Protein AF-A0A529IDP5-F1 (afdb_monomer_lite)

Secondary structure (DSSP, 8-state):
-----------SSTTSSSSSGGGG---------HHHHHHHHHHHHHHHHTT--HHHHHHHTTT--S--HHHHHHHH--GGGTS-HHHHHHTTSSHHHHHHHHHHHHHTHHHHHHHHHHH---HHHHHHHHHHHHTTTTGGG-TTT---HHHHHHHHHHH-TTTHHHHHHHHHHHHHHHHHTSS-GGG-

Radius of gyration: 28.98 Å; chains: 1; bounding box: 49×60×109 Å

Foldseek 3Di:
DDDDDDDDPDDPDDPPPPPPVVPPPPPPPPPQPPQLVVLLVVLLVVLVVVPQDSVLSCVLCVPQRHADVVLVVCVVDDVCVVDDPVVVCPVQPDPVLVVLLVVVCVVCVVVLVVCCVVPVDHSSVVSSVCCRPPNVPVNLVDPVNDDQLLSSLSNCLRPPPVCVVVSSVVNSVVSVVCVVVPDHRVSD

pLDDT: mean 85.27, std 18.43, range [36.31, 98.62]

Structure (mmCIF, N/CA/C/O backbone):
data_AF-A0A529IDP5-F1
#
_entry.id   AF-A0A529IDP5-F1
#
loop_
_atom_site.group_PDB
_atom_site.id
_atom_site.type_symbol
_atom_site.label_atom_id
_atom_site.label_alt_id
_atom_site.label_comp_id
_atom_site.label_asym_id
_atom_site.label_entity_id
_atom_site.label_seq_id
_atom_site.pdbx_PDB_ins_code
_atom_site.Cartn_x
_atom_site.Cartn_y
_atom_site.Cartn_z
_atom_site.occupancy
_atom_site.B_iso_or_equiv
_atom_site.auth_seq_id
_atom_site.auth_comp_id
_atom_site.auth_asym_id
_atom_site.auth_atom_id
_atom_site.pdbx_PDB_model_num
ATOM 1 N N . MET A 1 1 ? -14.951 -46.171 -84.020 1.00 36.31 1 MET A N 1
ATOM 2 C CA . MET A 1 1 ? -13.485 -46.401 -83.991 1.00 36.31 1 MET A CA 1
ATOM 3 C C . MET A 1 1 ? -12.938 -45.622 -82.797 1.00 36.31 1 MET A C 1
ATOM 5 O O . MET A 1 1 ? -13.106 -44.416 -82.789 1.00 36.31 1 MET A O 1
ATOM 9 N N . SER A 1 2 ? -12.702 -46.263 -81.639 1.00 42.25 2 SER A N 1
ATOM 10 C CA . SER A 1 2 ? -11.376 -46.679 -81.101 1.00 42.25 2 SER A CA 1
ATOM 11 C C . SER A 1 2 ? -10.313 -45.587 -81.280 1.00 42.25 2 SER A C 1
ATOM 13 O O . SER A 1 2 ? -10.120 -45.155 -82.408 1.00 42.25 2 SER A O 1
ATOM 15 N N . VAL A 1 3 ? -9.692 -45.040 -80.227 1.00 42.94 3 VAL A N 1
ATOM 16 C CA . VAL A 1 3 ? -8.558 -45.609 -79.452 1.00 42.94 3 VAL A CA 1
ATOM 17 C C . VAL A 1 3 ? -8.523 -44.913 -78.061 1.00 42.94 3 VAL A C 1
ATOM 19 O O . VAL A 1 3 ? -8.659 -43.698 -78.008 1.00 42.94 3 VAL A O 1
ATOM 22 N N . ARG A 1 4 ? -8.630 -45.639 -76.924 1.00 41.97 4 ARG A N 1
ATOM 23 C CA . ARG A 1 4 ? -7.581 -45.927 -75.888 1.00 41.97 4 ARG A CA 1
ATOM 24 C C . ARG A 1 4 ? -6.727 -44.695 -75.488 1.00 41.97 4 ARG A C 1
ATOM 26 O O . ARG A 1 4 ? -6.292 -43.969 -76.356 1.00 41.97 4 ARG A O 1
ATOM 33 N N . SER A 1 5 ? -6.298 -44.414 -74.256 1.00 43.84 5 SER A N 1
ATOM 34 C CA . SER A 1 5 ? -6.226 -45.114 -72.968 1.00 43.84 5 SER A CA 1
ATOM 35 C C . SER A 1 5 ? -5.476 -44.179 -71.990 1.00 43.84 5 SER A C 1
ATOM 37 O O . SER A 1 5 ? -4.613 -43.417 -72.415 1.00 43.84 5 SER A O 1
ATOM 39 N N . THR A 1 6 ? -5.726 -44.331 -70.683 1.00 50.16 6 THR A N 1
ATOM 40 C CA . THR A 1 6 ? -4.788 -44.059 -69.566 1.00 50.16 6 THR A CA 1
ATOM 41 C C . THR A 1 6 ? -4.179 -42.658 -69.416 1.00 50.16 6 THR A C 1
ATOM 43 O O . THR A 1 6 ? -3.062 -42.401 -69.854 1.00 50.16 6 THR A O 1
ATOM 46 N N . ALA A 1 7 ? -4.810 -41.826 -68.585 1.00 42.19 7 ALA A N 1
ATOM 47 C CA . ALA A 1 7 ? -4.115 -40.767 -67.855 1.00 42.19 7 ALA A CA 1
ATOM 48 C C . ALA A 1 7 ? -4.497 -40.815 -66.367 1.00 42.19 7 ALA A C 1
ATOM 50 O O . ALA A 1 7 ? -5.474 -40.229 -65.921 1.00 42.19 7 ALA A O 1
ATOM 51 N N . LYS A 1 8 ? -3.697 -41.592 -65.631 1.00 39.47 8 LYS A N 1
ATOM 52 C CA . LYS A 1 8 ? -3.240 -41.325 -64.261 1.00 39.47 8 LYS A CA 1
ATOM 53 C C . LYS A 1 8 ? -4.319 -40.936 -63.236 1.00 39.47 8 LYS A C 1
ATOM 55 O O . LYS A 1 8 ? -4.581 -39.770 -62.967 1.00 39.47 8 LYS A O 1
ATOM 60 N N . ARG A 1 9 ? -4.793 -41.965 -62.525 1.00 47.59 9 ARG A N 1
ATOM 61 C CA . ARG A 1 9 ? -5.138 -41.867 -61.099 1.00 47.59 9 ARG A CA 1
ATOM 62 C C . ARG A 1 9 ? -3.935 -41.283 -60.345 1.00 47.59 9 ARG A C 1
ATOM 64 O O . ARG A 1 9 ? -2.979 -42.010 -60.117 1.00 47.59 9 ARG A O 1
ATOM 71 N N . LEU A 1 10 ? -3.951 -39.993 -60.020 1.00 47.09 10 LEU A N 1
ATOM 72 C CA . LEU A 1 10 ? -2.995 -39.338 -59.110 1.00 47.09 10 LEU A CA 1
ATOM 73 C C . LEU A 1 10 ? -3.517 -37.937 -58.759 1.00 47.09 10 LEU A C 1
ATOM 75 O O . LEU A 1 10 ? -2.900 -36.922 -59.050 1.00 47.09 10 LEU A O 1
ATOM 79 N N . ALA A 1 11 ? -4.707 -37.871 -58.169 1.00 45.00 11 ALA A N 1
ATOM 80 C CA . ALA A 1 11 ? -5.294 -36.610 -57.720 1.00 45.00 11 ALA A CA 1
ATOM 81 C C . ALA A 1 11 ? -5.989 -36.804 -56.369 1.00 45.00 11 ALA A C 1
ATOM 83 O O . ALA A 1 11 ? -7.186 -36.566 -56.242 1.00 45.00 11 ALA A O 1
ATOM 84 N N . SER A 1 12 ? -5.285 -37.354 -55.371 1.00 46.44 12 SER A N 1
ATOM 85 C CA . SER A 1 12 ? -5.897 -37.587 -54.048 1.00 46.44 12 SER A CA 1
ATOM 86 C C . SER A 1 12 ? -4.921 -37.679 -52.866 1.00 46.44 12 SER A C 1
ATOM 88 O O . SER A 1 12 ? -5.246 -38.360 -51.903 1.00 46.44 12 SER A O 1
ATOM 90 N N . VAL A 1 13 ? -3.728 -37.062 -52.898 1.00 48.47 13 VAL A N 1
ATOM 91 C CA . VAL A 1 13 ? -2.812 -37.124 -51.723 1.00 48.47 13 VAL A CA 1
ATOM 92 C C . VAL A 1 13 ? -2.145 -35.790 -51.337 1.00 48.47 13 VAL A C 1
ATOM 94 O O . VAL A 1 13 ? -1.533 -35.701 -50.281 1.00 48.47 13 VAL A O 1
ATOM 97 N N . VAL A 1 14 ? -2.290 -34.695 -52.091 1.00 49.12 14 VAL A N 1
ATOM 98 C CA . VAL A 1 14 ? -1.474 -33.485 -51.817 1.00 49.12 14 VAL A CA 1
ATOM 99 C C . VAL A 1 14 ? -2.110 -32.486 -50.826 1.00 49.12 14 VAL A C 1
ATOM 101 O O . VAL A 1 14 ? -1.432 -31.590 -50.341 1.00 49.12 14 VAL A O 1
ATOM 104 N N . THR A 1 15 ? -3.365 -32.657 -50.407 1.00 47.03 15 THR A N 1
ATOM 105 C CA . THR A 1 15 ? -4.072 -31.693 -49.530 1.00 47.03 15 THR A CA 1
ATOM 106 C C . THR A 1 15 ? -4.250 -32.144 -48.074 1.00 47.03 15 THR A C 1
ATOM 108 O 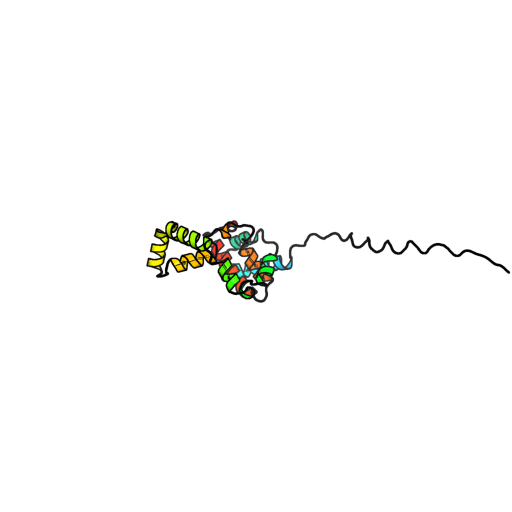O . THR A 1 15 ? -5.212 -31.752 -47.423 1.00 47.03 15 THR A O 1
ATOM 111 N N . ALA A 1 16 ? -3.327 -32.941 -47.526 1.00 45.25 16 ALA A N 1
ATOM 112 C CA . ALA A 1 16 ? -3.338 -33.300 -46.097 1.00 45.25 16 ALA A CA 1
ATOM 113 C C . ALA A 1 16 ? -1.980 -33.136 -45.385 1.00 45.25 16 ALA A C 1
ATOM 115 O O . ALA A 1 16 ? -1.845 -33.525 -44.230 1.00 45.25 16 ALA A O 1
ATOM 116 N N . ALA A 1 17 ? -0.973 -32.547 -46.043 1.00 46.69 17 ALA A N 1
ATOM 117 C CA . ALA A 1 17 ? 0.361 -32.358 -45.459 1.00 46.69 17 ALA A CA 1
ATOM 118 C C . ALA A 1 17 ? 0.641 -30.918 -44.983 1.00 46.69 17 ALA A C 1
ATOM 120 O O . ALA A 1 17 ? 1.610 -30.686 -44.265 1.00 46.69 17 ALA A O 1
ATOM 121 N N . SER A 1 18 ? -0.202 -29.946 -45.338 1.00 45.03 18 SER A N 1
ATOM 122 C CA . SER A 1 18 ? 0.044 -28.524 -45.047 1.00 45.03 18 SER A CA 1
ATOM 123 C C . SER A 1 18 ? -0.474 -28.063 -43.681 1.00 45.03 18 SER A C 1
ATOM 125 O O . SER A 1 18 ? -0.102 -26.983 -43.234 1.00 45.03 18 SER A O 1
ATOM 127 N N . LEU A 1 19 ? -1.323 -28.853 -43.011 1.00 48.47 19 LEU A N 1
ATOM 128 C CA . LEU A 1 19 ? -1.952 -28.452 -41.744 1.00 48.47 19 LEU A CA 1
ATOM 129 C C . LEU A 1 19 ? -1.213 -28.955 -40.491 1.00 48.47 19 LEU A C 1
ATOM 131 O O . LEU A 1 19 ? -1.536 -28.537 -39.385 1.00 48.47 19 LEU A O 1
ATOM 135 N N . SER A 1 20 ? -0.195 -29.805 -40.651 1.00 48.41 20 SER A N 1
ATOM 136 C CA . SER A 1 20 ? 0.501 -30.435 -39.518 1.00 48.41 20 SER A CA 1
ATOM 137 C C . SER A 1 20 ? 1.838 -29.777 -39.158 1.00 48.41 20 SER A C 1
ATOM 139 O O . SER A 1 20 ? 2.416 -30.113 -38.129 1.00 48.41 20 SER A O 1
ATOM 141 N N . LEU A 1 21 ? 2.337 -28.826 -39.959 1.00 45.72 21 LEU A N 1
ATOM 142 C CA . LEU A 1 21 ? 3.652 -28.205 -39.729 1.00 45.72 21 LEU A CA 1
ATOM 143 C C . LEU A 1 21 ? 3.600 -26.898 -38.914 1.00 45.72 21 LEU A C 1
ATOM 145 O O . LEU A 1 21 ? 4.640 -26.376 -38.529 1.00 45.72 21 LEU A O 1
ATOM 149 N N . ALA A 1 22 ? 2.409 -26.388 -38.586 1.00 50.19 22 ALA A N 1
ATOM 150 C CA . ALA A 1 22 ? 2.263 -25.215 -37.715 1.00 50.19 22 ALA A CA 1
ATOM 151 C C . ALA A 1 22 ? 2.357 -25.547 -36.208 1.00 50.19 22 ALA A C 1
ATOM 153 O O . ALA A 1 22 ? 2.436 -24.639 -35.386 1.00 50.19 22 ALA A O 1
ATOM 154 N N . LEU A 1 23 ? 2.378 -26.833 -35.835 1.00 52.16 23 LEU A N 1
ATOM 155 C CA . LEU A 1 23 ? 2.396 -27.306 -34.440 1.00 52.16 23 LEU A CA 1
ATOM 156 C C . LEU A 1 23 ? 3.803 -27.607 -33.889 1.00 52.16 23 LEU A C 1
ATOM 158 O O . LEU A 1 23 ? 3.924 -28.025 -32.743 1.00 52.16 23 LEU A O 1
ATOM 162 N N . LEU A 1 24 ? 4.863 -27.383 -34.675 1.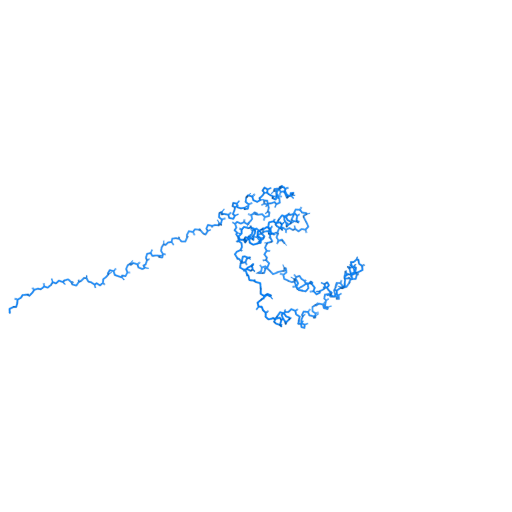00 47.69 24 LEU A N 1
ATOM 163 C CA . LEU A 1 24 ? 6.260 -27.561 -34.245 1.00 47.69 24 LEU A CA 1
ATOM 164 C C . LEU A 1 24 ? 7.011 -26.244 -34.004 1.00 47.69 24 LEU A C 1
ATOM 166 O O . LEU A 1 24 ? 8.234 -26.259 -33.882 1.00 47.69 24 LEU A O 1
ATOM 170 N N . MET A 1 25 ? 6.314 -25.108 -33.900 1.00 57.38 25 MET A N 1
ATOM 171 C CA . MET A 1 25 ? 6.942 -23.911 -33.336 1.00 57.38 25 MET A CA 1
ATOM 172 C C . MET A 1 25 ? 7.294 -24.226 -31.878 1.00 57.38 25 MET A C 1
ATOM 174 O O . MET A 1 25 ? 6.373 -24.443 -31.085 1.00 57.38 25 MET A O 1
ATOM 178 N N . PRO A 1 26 ? 8.584 -24.290 -31.494 1.00 51.72 26 PRO A N 1
ATOM 179 C CA . PRO A 1 26 ? 8.914 -24.370 -30.087 1.00 51.72 26 PRO A CA 1
ATOM 180 C C . PRO A 1 26 ? 8.310 -23.122 -29.449 1.00 51.72 26 PRO A C 1
ATOM 182 O O . PRO A 1 26 ? 8.578 -22.004 -29.893 1.00 51.72 26 PRO A O 1
ATOM 185 N N . ALA A 1 27 ? 7.463 -23.305 -28.436 1.00 55.81 27 ALA A N 1
ATOM 186 C CA . ALA A 1 27 ? 7.170 -22.223 -27.518 1.00 55.81 27 ALA A CA 1
ATOM 187 C C . ALA A 1 27 ? 8.529 -21.811 -26.946 1.00 55.81 27 ALA A C 1
ATOM 189 O O . ALA A 1 27 ? 9.109 -22.529 -26.130 1.00 55.81 27 ALA A O 1
ATOM 190 N N . GLY A 1 28 ? 9.098 -20.722 -27.473 1.00 49.94 28 GLY A N 1
ATOM 191 C CA . GLY A 1 28 ? 10.312 -20.147 -26.917 1.00 49.94 28 GLY A CA 1
ATOM 192 C C . GLY A 1 28 ? 10.091 -19.926 -25.421 1.00 49.94 28 GLY A C 1
ATOM 193 O O . GLY A 1 28 ? 8.938 -19.748 -25.007 1.00 49.94 28 GLY A O 1
ATOM 194 N N . PRO A 1 29 ? 11.150 -19.954 -24.594 1.00 51.59 29 PRO A N 1
ATOM 195 C CA . PRO A 1 29 ? 11.001 -19.589 -23.193 1.00 51.59 29 PRO A CA 1
ATOM 196 C C . PRO A 1 29 ? 10.224 -18.275 -23.150 1.00 51.59 29 PRO A C 1
ATOM 198 O O . PRO A 1 29 ? 10.538 -17.367 -23.924 1.00 51.59 29 PRO A O 1
ATOM 201 N N . ALA A 1 30 ? 9.168 -18.207 -22.335 1.00 48.75 30 ALA A N 1
ATOM 202 C CA . ALA A 1 30 ? 8.441 -16.968 -22.110 1.00 48.75 30 ALA A CA 1
ATOM 203 C C . ALA A 1 30 ? 9.483 -15.949 -21.643 1.00 48.75 30 ALA A C 1
ATOM 205 O O . ALA A 1 30 ? 9.952 -16.010 -20.507 1.00 48.75 30 ALA A O 1
ATOM 206 N N . PHE A 1 31 ? 9.967 -15.119 -22.568 1.00 51.12 31 PHE A N 1
ATOM 207 C CA . PHE A 1 31 ? 11.028 -14.181 -22.272 1.00 51.12 31 PHE A CA 1
ATOM 208 C C . PHE A 1 31 ? 10.424 -13.201 -21.293 1.00 51.12 31 PHE A C 1
ATOM 210 O O . PHE A 1 31 ? 9.576 -12.392 -21.664 1.00 51.12 31 PHE A O 1
ATOM 217 N N . ALA A 1 32 ? 10.852 -13.320 -20.041 1.00 60.91 32 ALA A N 1
ATOM 218 C CA . ALA A 1 32 ? 10.536 -12.352 -19.023 1.00 60.91 32 ALA A CA 1
ATOM 219 C C . ALA A 1 32 ? 10.816 -10.945 -19.582 1.00 60.91 32 ALA A C 1
ATOM 221 O O . ALA A 1 32 ? 11.835 -10.753 -20.265 1.00 60.91 32 ALA A O 1
ATOM 222 N N . ASP A 1 33 ? 9.884 -10.022 -19.367 1.00 81.19 33 ASP A N 1
ATOM 223 C CA . ASP A 1 33 ? 9.754 -8.756 -20.088 1.00 81.19 33 ASP A CA 1
ATOM 224 C C . ASP A 1 33 ? 11.057 -7.949 -19.975 1.00 81.19 33 ASP A C 1
ATOM 226 O O . ASP A 1 33 ? 11.391 -7.355 -18.944 1.00 81.19 33 ASP A O 1
ATOM 230 N N . ALA A 1 34 ? 11.846 -7.964 -21.054 1.00 89.25 34 ALA A N 1
ATOM 231 C CA . ALA A 1 34 ? 13.146 -7.305 -21.081 1.00 89.25 34 ALA A CA 1
ATOM 232 C C . ALA A 1 34 ? 13.016 -5.788 -20.886 1.00 89.25 34 ALA A C 1
ATOM 234 O O . ALA A 1 34 ? 13.893 -5.177 -20.270 1.00 89.25 34 ALA A O 1
ATOM 235 N N . GLY A 1 35 ? 11.907 -5.202 -21.350 1.00 94.88 35 GLY A N 1
ATOM 236 C CA . GLY A 1 35 ? 11.595 -3.794 -21.157 1.00 94.88 35 GLY A CA 1
ATOM 237 C C . GLY A 1 35 ? 11.286 -3.481 -19.698 1.00 94.88 35 GLY A C 1
ATOM 238 O O . GLY A 1 35 ? 11.806 -2.502 -19.164 1.00 94.88 35 GLY A O 1
ATOM 239 N N . PHE A 1 36 ? 10.518 -4.336 -19.022 1.00 96.69 36 PHE A N 1
ATOM 240 C CA . PHE A 1 36 ? 10.244 -4.184 -17.593 1.00 96.69 36 PHE A CA 1
ATOM 241 C C . PHE A 1 36 ? 11.522 -4.266 -16.749 1.00 96.69 36 PHE A C 1
ATOM 243 O O . PHE A 1 36 ? 11.767 -3.389 -15.919 1.00 96.69 36 PHE A O 1
ATOM 250 N N . ARG A 1 37 ? 12.399 -5.247 -17.001 1.00 95.44 37 ARG A N 1
ATOM 251 C CA . ARG A 1 37 ? 13.692 -5.338 -16.293 1.00 95.44 37 ARG A CA 1
ATOM 252 C C . ARG A 1 37 ? 14.564 -4.104 -16.512 1.00 95.44 37 ARG A C 1
ATOM 254 O O . ARG A 1 37 ? 15.162 -3.597 -15.564 1.00 95.44 37 ARG A O 1
ATOM 261 N N . GLN A 1 38 ? 14.626 -3.599 -17.744 1.00 96.50 38 GLN A N 1
ATOM 262 C CA . GLN A 1 38 ? 15.358 -2.370 -18.047 1.00 96.50 38 GLN A CA 1
ATOM 263 C C . GLN A 1 38 ? 14.747 -1.163 -17.326 1.00 96.50 38 GLN A C 1
ATOM 265 O O . GLN A 1 38 ? 15.477 -0.327 -16.790 1.00 96.50 38 GLN A O 1
ATOM 270 N N . TRP A 1 39 ? 13.416 -1.085 -17.267 1.00 97.50 39 TRP A N 1
ATOM 271 C CA . TRP A 1 39 ? 12.715 -0.046 -16.525 1.00 97.50 39 TRP A CA 1
ATOM 272 C C . TRP A 1 39 ? 13.063 -0.098 -15.034 1.00 97.50 39 TRP A C 1
ATOM 274 O O . TRP A 1 39 ? 13.472 0.927 -14.488 1.00 97.50 39 TRP A O 1
ATOM 284 N N . VAL A 1 40 ? 13.015 -1.278 -14.404 1.00 97.69 40 VAL A N 1
ATOM 285 C CA . VAL A 1 40 ? 13.420 -1.480 -13.000 1.00 97.69 40 VAL A CA 1
ATOM 286 C C . VAL A 1 40 ? 14.875 -1.056 -12.791 1.00 97.69 40 VAL A C 1
ATOM 288 O O . VAL A 1 40 ? 15.166 -0.309 -11.858 1.00 97.69 40 VAL A O 1
ATOM 291 N N . ALA A 1 41 ? 15.794 -1.454 -13.671 1.00 97.00 41 ALA A N 1
ATOM 292 C CA . ALA A 1 41 ? 17.194 -1.044 -13.569 1.00 97.00 41 ALA A CA 1
ATOM 293 C C . ALA A 1 41 ? 17.355 0.486 -13.659 1.00 97.00 41 ALA A C 1
ATOM 295 O O . ALA A 1 41 ? 18.082 1.088 -12.869 1.00 97.00 41 ALA A O 1
ATOM 296 N N . SER A 1 42 ? 16.635 1.134 -14.581 1.00 97.38 42 SER A N 1
ATOM 297 C CA . SER A 1 42 ? 16.683 2.591 -14.766 1.00 97.38 42 SER A CA 1
ATOM 298 C C . SER A 1 42 ? 16.056 3.366 -13.599 1.00 97.38 42 SER A C 1
ATOM 300 O O . SER A 1 42 ? 16.564 4.415 -13.198 1.00 97.38 42 SER A O 1
ATOM 302 N N . PHE A 1 43 ? 14.979 2.837 -13.010 1.00 98.31 43 PHE A N 1
ATOM 303 C CA . PHE A 1 43 ? 14.243 3.491 -11.932 1.00 98.31 43 PHE A CA 1
ATOM 304 C C . PHE A 1 43 ? 15.044 3.548 -10.625 1.00 98.31 43 PHE A C 1
ATOM 306 O O . PHE A 1 43 ? 14.848 4.465 -9.822 1.00 98.31 43 PHE A O 1
ATOM 313 N N . ARG A 1 44 ? 16.021 2.649 -10.451 1.00 98.38 44 ARG A N 1
ATOM 314 C CA . ARG A 1 44 ? 16.939 2.637 -9.306 1.00 98.38 44 ARG A CA 1
ATOM 315 C C . ARG A 1 44 ? 17.595 3.992 -9.063 1.00 98.38 44 ARG A C 1
ATOM 317 O O . ARG A 1 44 ? 17.646 4.445 -7.925 1.00 98.38 44 ARG A O 1
ATOM 324 N N . ALA A 1 45 ? 18.061 4.667 -10.117 1.00 98.19 45 ALA A N 1
ATOM 325 C CA . ALA A 1 45 ? 18.698 5.978 -9.987 1.00 98.19 45 ALA A CA 1
ATOM 326 C C . ALA A 1 45 ? 17.737 7.019 -9.388 1.00 98.19 45 ALA A C 1
ATOM 328 O O . ALA A 1 45 ? 18.115 7.765 -8.487 1.00 98.19 45 ALA A O 1
ATOM 329 N N . THR A 1 46 ? 16.477 7.022 -9.831 1.00 98.06 46 THR A N 1
ATOM 330 C CA . THR A 1 46 ? 15.432 7.898 -9.284 1.00 98.06 46 THR A CA 1
ATOM 331 C C . THR A 1 46 ? 15.132 7.578 -7.819 1.00 98.06 46 THR A C 1
ATOM 333 O O . THR A 1 46 ? 15.028 8.495 -7.003 1.00 98.06 46 THR A O 1
ATOM 336 N N . ALA A 1 47 ? 15.015 6.295 -7.465 1.00 98.38 47 ALA A N 1
ATOM 337 C CA . ALA A 1 47 ? 14.765 5.875 -6.087 1.00 98.38 47 ALA A CA 1
ATOM 338 C C . ALA A 1 47 ? 15.913 6.293 -5.152 1.00 98.38 47 ALA A C 1
ATOM 340 O O . ALA A 1 47 ? 15.663 6.871 -4.092 1.00 98.38 47 ALA A O 1
ATOM 341 N N . VAL A 1 48 ? 17.163 6.091 -5.584 1.00 98.38 48 VAL A N 1
ATOM 342 C CA . VAL A 1 48 ? 18.361 6.475 -4.823 1.00 98.38 48 VAL A CA 1
ATOM 343 C C . VAL A 1 48 ? 18.458 7.981 -4.628 1.00 98.38 48 VAL A C 1
ATOM 345 O O . VAL A 1 48 ? 18.635 8.441 -3.502 1.00 98.38 48 VAL A O 1
ATOM 348 N N . GLN A 1 49 ? 18.245 8.766 -5.686 1.00 98.38 49 GLN A N 1
ATOM 349 C CA . GLN A 1 49 ? 18.186 10.230 -5.582 1.00 98.38 49 GLN A CA 1
ATOM 350 C C . GLN A 1 49 ? 17.063 10.709 -4.650 1.00 98.38 49 GLN A C 1
ATOM 352 O O . GLN A 1 49 ? 17.158 11.783 -4.064 1.00 98.38 49 GLN A O 1
ATOM 357 N N . SER A 1 50 ? 16.017 9.899 -4.476 1.00 98.19 50 SER A N 1
ATOM 358 C CA . SER A 1 50 ? 14.898 10.190 -3.578 1.00 98.19 50 SER A CA 1
ATOM 359 C C . SER A 1 50 ? 15.132 9.734 -2.131 1.00 98.19 50 SER A C 1
ATOM 361 O O . SER A 1 50 ? 14.227 9.884 -1.306 1.00 98.19 50 SER A O 1
ATOM 363 N N . GLY A 1 51 ? 16.310 9.193 -1.801 1.00 97.94 51 GLY A N 1
ATOM 364 C CA . GLY A 1 51 ? 16.700 8.785 -0.446 1.00 97.94 51 GLY A CA 1
ATOM 365 C C . GLY A 1 51 ? 16.473 7.306 -0.108 1.00 97.94 51 GLY A C 1
ATOM 366 O O . GLY A 1 51 ? 16.534 6.940 1.065 1.00 97.94 51 GLY A O 1
ATOM 367 N N . VAL A 1 52 ? 16.198 6.452 -1.099 1.00 98.44 52 VAL A N 1
ATOM 368 C CA . VAL A 1 52 ? 16.187 4.988 -0.922 1.00 98.44 52 VAL A CA 1
ATOM 369 C C . VAL A 1 52 ? 17.615 4.462 -1.073 1.00 98.44 52 VAL A C 1
ATOM 371 O O . VAL A 1 52 ? 18.308 4.782 -2.031 1.00 98.44 52 VAL A O 1
ATOM 374 N N . SER A 1 53 ? 18.091 3.640 -0.151 1.00 98.25 53 SER A N 1
ATOM 375 C CA . SER A 1 53 ? 19.406 3.014 -0.260 1.00 98.25 53 SER A CA 1
ATOM 376 C C . SER A 1 53 ? 19.422 1.982 -1.387 1.00 98.25 53 SER A C 1
ATOM 378 O O . SER A 1 53 ? 18.437 1.286 -1.644 1.00 98.25 53 SER A O 1
ATOM 380 N N . GLY A 1 54 ? 20.572 1.849 -2.052 1.00 98.12 54 GLY A N 1
ATOM 381 C CA . GLY A 1 54 ? 20.744 0.846 -3.104 1.00 98.12 54 GLY A CA 1
ATOM 382 C C . GLY A 1 54 ? 20.456 -0.574 -2.610 1.00 98.12 54 GLY A C 1
ATOM 383 O O . GLY A 1 54 ? 19.781 -1.323 -3.299 1.00 98.12 54 GLY A O 1
ATOM 384 N N . ALA A 1 55 ? 20.878 -0.905 -1.385 1.00 97.38 55 ALA A N 1
ATOM 385 C CA . ALA A 1 55 ? 20.650 -2.218 -0.788 1.00 97.38 55 ALA A CA 1
ATOM 386 C C . ALA A 1 55 ? 19.157 -2.546 -0.613 1.00 97.38 55 ALA A C 1
ATOM 388 O O . ALA A 1 55 ? 18.740 -3.643 -0.975 1.00 97.38 55 ALA A O 1
ATOM 389 N N . ILE A 1 56 ? 18.348 -1.598 -0.121 1.00 97.25 56 ILE A N 1
ATOM 390 C CA . ILE A 1 56 ? 16.896 -1.798 0.013 1.00 97.25 56 ILE A CA 1
ATOM 391 C C . ILE A 1 56 ? 16.237 -1.935 -1.357 1.00 97.25 56 ILE A C 1
ATOM 393 O O . ILE A 1 56 ? 15.368 -2.784 -1.529 1.00 97.25 56 ILE A O 1
ATOM 397 N N . TYR A 1 57 ? 16.667 -1.149 -2.347 1.00 98.12 57 TYR A N 1
ATOM 398 C CA . TYR A 1 57 ? 16.161 -1.287 -3.711 1.00 98.12 57 TYR A CA 1
ATOM 399 C C . TYR A 1 57 ? 16.452 -2.680 -4.285 1.00 98.12 57 TYR A C 1
ATOM 401 O O . TYR A 1 57 ? 15.555 -3.352 -4.789 1.00 98.12 57 TYR A O 1
ATOM 409 N N . ASP A 1 58 ? 17.704 -3.122 -4.180 1.00 97.06 58 ASP A N 1
ATOM 410 C CA . ASP A 1 58 ? 18.161 -4.395 -4.736 1.00 97.06 58 ASP A CA 1
ATOM 411 C C . ASP A 1 58 ? 17.523 -5.588 -3.995 1.00 97.06 58 ASP A C 1
ATOM 413 O O . ASP A 1 58 ? 17.244 -6.620 -4.604 1.00 97.06 58 ASP A O 1
ATOM 417 N N . GLN A 1 59 ? 17.236 -5.441 -2.696 1.00 95.69 59 GLN A N 1
ATOM 418 C CA . GLN A 1 59 ? 16.427 -6.389 -1.932 1.00 95.69 59 GLN A CA 1
ATOM 419 C C . GLN A 1 59 ? 14.986 -6.434 -2.455 1.00 95.69 59 GLN A C 1
ATOM 421 O O . GLN A 1 59 ? 14.551 -7.492 -2.893 1.00 95.69 59 GLN A O 1
ATOM 426 N N . ALA A 1 60 ? 14.295 -5.290 -2.489 1.00 96.44 60 ALA A N 1
ATOM 427 C CA . ALA A 1 60 ? 12.881 -5.191 -2.856 1.00 96.44 60 ALA A CA 1
ATOM 428 C C . ALA A 1 60 ? 12.562 -5.730 -4.259 1.00 96.44 60 ALA A C 1
ATOM 430 O O . ALA A 1 60 ? 11.442 -6.159 -4.518 1.00 96.44 60 ALA A O 1
ATOM 431 N N . PHE A 1 61 ? 13.528 -5.671 -5.180 1.00 96.75 61 PHE A N 1
ATOM 432 C CA . PHE A 1 61 ? 13.365 -6.117 -6.565 1.00 96.75 61 PHE A CA 1
ATOM 433 C C . PHE A 1 61 ? 13.991 -7.483 -6.869 1.00 96.75 61 PHE A C 1
ATOM 435 O O . PHE A 1 61 ? 13.890 -7.942 -8.008 1.00 96.75 61 PHE A O 1
ATOM 442 N N . ARG A 1 62 ? 14.602 -8.168 -5.890 1.00 93.75 62 ARG A N 1
ATOM 443 C CA . ARG A 1 62 ? 15.392 -9.396 -6.118 1.00 93.75 62 ARG A CA 1
ATOM 444 C C . ARG A 1 62 ? 14.629 -10.483 -6.877 1.00 93.75 62 ARG A C 1
ATOM 446 O O . ARG A 1 62 ? 15.214 -11.165 -7.713 1.00 93.75 62 ARG A O 1
ATOM 453 N N . ASN A 1 63 ? 13.335 -10.620 -6.597 1.00 91.69 63 ASN A N 1
ATOM 454 C CA . ASN A 1 63 ? 12.469 -11.651 -7.175 1.00 91.69 63 ASN A CA 1
ATOM 455 C C . ASN A 1 63 ? 11.396 -11.077 -8.121 1.00 91.69 63 ASN A C 1
ATOM 457 O O . ASN A 1 63 ? 10.428 -11.759 -8.452 1.00 91.69 63 ASN A O 1
ATOM 461 N N . ILE A 1 64 ? 11.547 -9.820 -8.555 1.00 94.56 64 ILE A N 1
ATOM 462 C CA . ILE A 1 64 ? 10.589 -9.125 -9.423 1.00 94.56 64 ILE A CA 1
ATOM 463 C C . ILE A 1 64 ? 11.200 -8.986 -10.820 1.00 94.56 64 ILE A C 1
ATOM 465 O O . ILE A 1 64 ? 11.850 -7.994 -11.147 1.00 94.56 64 ILE A O 1
ATOM 469 N N . THR A 1 65 ? 10.991 -10.002 -11.657 1.00 92.94 65 THR A N 1
ATOM 470 C CA . THR A 1 65 ? 11.504 -10.033 -13.039 1.00 92.94 65 THR A CA 1
ATOM 471 C C . THR A 1 65 ? 10.487 -9.593 -14.079 1.00 92.94 65 THR A C 1
ATOM 473 O O . THR A 1 65 ? 10.885 -9.267 -15.195 1.00 92.94 65 THR A O 1
ATOM 476 N N . ASP A 1 66 ? 9.203 -9.575 -13.713 1.00 95.38 66 ASP A N 1
ATOM 477 C CA . ASP A 1 66 ? 8.080 -9.416 -14.632 1.00 95.38 66 ASP A CA 1
ATOM 478 C C . ASP A 1 66 ? 6.931 -8.619 -14.020 1.00 95.38 66 ASP A C 1
ATOM 480 O O . ASP A 1 66 ? 6.683 -8.644 -12.805 1.00 95.38 66 ASP A O 1
ATOM 484 N N . VAL A 1 67 ? 6.170 -7.975 -14.904 1.00 96.00 67 VAL A N 1
ATOM 485 C CA . VAL A 1 67 ? 4.903 -7.331 -14.558 1.00 96.00 67 VAL A CA 1
ATOM 486 C C . VAL A 1 67 ? 3.919 -8.329 -13.953 1.00 96.00 67 VAL A C 1
ATOM 488 O O . VAL A 1 67 ? 3.992 -9.539 -14.174 1.00 96.00 67 VAL A O 1
ATOM 491 N N . ASP A 1 68 ? 2.970 -7.818 -13.183 1.00 95.12 68 ASP A N 1
ATOM 492 C CA . ASP A 1 68 ? 1.827 -8.583 -12.709 1.00 95.12 68 ASP A CA 1
ATOM 493 C C . ASP A 1 68 ? 0.599 -8.323 -13.608 1.00 95.12 68 ASP A C 1
ATOM 495 O O . ASP A 1 68 ? -0.035 -7.267 -13.502 1.00 95.12 68 ASP A O 1
ATOM 499 N N . PRO A 1 69 ? 0.229 -9.252 -14.509 1.00 93.62 69 PRO A N 1
ATOM 500 C CA . PRO A 1 69 ? -0.839 -9.012 -15.480 1.00 93.62 69 PRO A CA 1
ATOM 501 C C . PRO A 1 69 ? -2.197 -8.750 -14.819 1.00 93.62 69 PRO A C 1
ATOM 503 O O . PRO A 1 69 ? -2.990 -7.963 -15.336 1.00 93.62 69 PRO A O 1
ATOM 506 N N . VAL A 1 70 ? -2.454 -9.336 -13.649 1.00 93.38 70 VAL A N 1
ATOM 507 C CA . VAL A 1 70 ? -3.742 -9.164 -12.968 1.00 93.38 70 VAL A CA 1
ATOM 508 C C . VAL A 1 70 ? -3.840 -7.785 -12.304 1.00 93.38 70 VAL A C 1
ATOM 510 O O . VAL A 1 70 ? -4.936 -7.243 -12.173 1.00 93.38 70 VAL A O 1
ATOM 513 N N . VAL A 1 71 ? -2.714 -7.159 -11.937 1.00 94.50 71 VAL A N 1
ATOM 514 C CA . VAL A 1 71 ? -2.711 -5.749 -11.499 1.00 94.50 71 VAL A CA 1
ATOM 515 C C . VAL A 1 71 ? -3.194 -4.845 -12.631 1.00 94.50 71 VAL A C 1
ATOM 517 O O . VAL A 1 71 ? -4.025 -3.969 -12.401 1.00 94.50 71 VAL A O 1
ATOM 520 N N . LEU A 1 72 ? -2.731 -5.080 -13.862 1.00 93.44 72 LEU A N 1
ATOM 521 C CA . LEU A 1 72 ? -3.166 -4.312 -15.033 1.00 93.44 72 LEU A CA 1
ATOM 522 C C . LEU A 1 72 ? -4.636 -4.567 -15.376 1.00 93.44 72 LEU A C 1
ATOM 524 O O . LEU A 1 72 ? -5.354 -3.630 -15.721 1.00 93.44 72 LEU A O 1
ATOM 528 N N . GLU A 1 73 ? -5.093 -5.812 -15.264 1.00 91.88 73 GLU A N 1
ATOM 529 C CA . GLU A 1 73 ? -6.498 -6.178 -15.450 1.00 91.88 73 GLU A CA 1
ATOM 530 C C . GLU A 1 73 ? -7.406 -5.452 -14.445 1.00 91.88 73 GLU A C 1
ATOM 532 O O . GLU A 1 73 ? -8.338 -4.746 -14.838 1.00 91.88 73 GLU A O 1
ATOM 537 N N . LYS A 1 74 ? -7.086 -5.539 -13.148 1.00 89.19 74 LYS A N 1
ATOM 538 C CA . LYS A 1 74 ? -7.837 -4.869 -12.074 1.00 89.19 74 LYS A CA 1
ATOM 539 C C . LYS A 1 74 ? -7.755 -3.345 -12.160 1.00 89.19 74 LYS A C 1
ATOM 541 O O . LYS A 1 74 ? -8.700 -2.659 -11.797 1.00 89.19 74 LYS A O 1
ATOM 546 N N . ALA A 1 75 ? -6.668 -2.783 -12.683 1.00 87.81 75 ALA A N 1
ATOM 547 C CA . ALA A 1 75 ? -6.563 -1.339 -12.891 1.00 87.81 75 ALA A CA 1
ATOM 548 C C . ALA A 1 75 ? -7.487 -0.816 -14.009 1.00 87.81 75 ALA A C 1
ATOM 550 O O . ALA A 1 75 ? -7.827 0.375 -14.025 1.00 87.81 75 ALA A O 1
ATOM 551 N N . ARG A 1 76 ? -7.886 -1.676 -14.955 1.00 84.94 76 ARG A N 1
ATOM 552 C CA . ARG A 1 76 ? -8.810 -1.329 -16.050 1.00 84.94 76 ARG A CA 1
ATOM 553 C C . ARG A 1 76 ? -10.276 -1.405 -15.632 1.00 84.94 76 ARG A C 1
ATOM 555 O O . ARG A 1 76 ? -11.083 -0.681 -16.206 1.00 84.94 76 ARG A O 1
ATOM 562 N N . THR A 1 77 ? -10.593 -2.223 -14.633 1.00 75.19 77 THR A N 1
ATOM 563 C CA . THR A 1 77 ? -11.971 -2.537 -14.243 1.00 75.19 77 THR A CA 1
ATOM 564 C C . THR A 1 77 ? -12.175 -2.222 -12.767 1.00 75.19 77 THR A C 1
ATOM 566 O O . THR A 1 77 ? -11.617 -2.903 -11.914 1.00 75.19 77 THR A O 1
ATOM 569 N N . GLN A 1 78 ? -12.975 -1.200 -12.463 1.00 68.69 78 GLN A N 1
ATOM 570 C CA . GLN A 1 78 ? -13.363 -0.842 -11.094 1.00 68.69 78 GLN A CA 1
ATOM 571 C C . GLN A 1 78 ? -14.845 -1.197 -10.899 1.00 68.69 78 GLN A C 1
ATOM 573 O O . GLN A 1 78 ? -15.704 -0.458 -11.392 1.00 68.69 78 GLN A O 1
ATOM 578 N N . PRO A 1 79 ? -15.154 -2.346 -10.262 1.00 63.66 79 PRO A N 1
ATOM 579 C CA . PRO A 1 79 ? -16.516 -2.859 -10.136 1.00 63.66 79 PRO A CA 1
ATOM 580 C C . PRO A 1 79 ? -17.485 -1.871 -9.481 1.00 63.66 79 PRO A C 1
ATOM 582 O O . PRO A 1 79 ? -18.665 -1.855 -9.825 1.00 63.66 79 PRO A O 1
ATOM 585 N N . GLU A 1 80 ? -16.979 -1.013 -8.594 1.00 63.19 80 GLU A N 1
ATOM 586 C CA . GLU A 1 80 ? -17.735 -0.011 -7.840 1.00 63.19 80 GLU A CA 1
ATOM 587 C C . GLU A 1 80 ? -18.438 1.017 -8.739 1.00 63.19 80 GLU A C 1
ATOM 589 O O . GLU A 1 80 ? -19.432 1.606 -8.328 1.00 63.19 80 GLU A O 1
ATOM 594 N N . PHE A 1 81 ? -17.966 1.212 -9.975 1.00 67.75 81 PHE A N 1
ATOM 595 C CA . PHE A 1 81 ? -18.603 2.097 -10.961 1.00 67.75 81 PHE A CA 1
ATOM 596 C C . PHE A 1 81 ? -19.510 1.357 -11.950 1.00 67.75 81 PHE A C 1
ATOM 598 O O . PHE A 1 81 ? -20.121 1.983 -12.814 1.00 67.75 81 PHE A O 1
ATOM 605 N N . THR A 1 82 ? -19.576 0.029 -11.855 1.00 69.50 82 THR A N 1
ATOM 606 C CA . THR A 1 82 ? -20.328 -0.829 -12.784 1.00 69.50 82 THR A CA 1
ATOM 607 C C . THR A 1 82 ? -21.461 -1.599 -12.112 1.00 69.50 82 THR A C 1
ATOM 609 O O . THR A 1 82 ? -22.401 -1.999 -12.795 1.00 69.50 82 THR A O 1
ATOM 612 N N . ALA A 1 83 ? -21.392 -1.797 -10.793 1.00 70.44 83 ALA A N 1
ATOM 613 C CA . ALA A 1 83 ? -22.434 -2.451 -10.016 1.00 70.44 83 ALA A CA 1
ATOM 614 C C . ALA A 1 83 ? -23.536 -1.451 -9.614 1.00 70.44 83 ALA A C 1
ATOM 616 O O . ALA A 1 83 ? -23.230 -0.305 -9.269 1.00 70.44 83 ALA A O 1
ATOM 617 N N . PRO A 1 84 ? -24.814 -1.862 -9.614 1.00 82.56 84 PRO A N 1
ATOM 618 C CA . PRO A 1 84 ? -25.874 -1.095 -8.979 1.00 82.56 84 PRO A CA 1
ATOM 619 C C . PRO A 1 84 ? -25.572 -0.820 -7.500 1.00 82.56 84 PRO A C 1
ATOM 621 O O . PRO A 1 84 ? -24.996 -1.653 -6.802 1.00 82.56 84 PRO A O 1
ATOM 624 N N . ALA A 1 85 ? -25.992 0.344 -6.998 1.00 80.81 85 ALA A N 1
ATOM 625 C CA . ALA A 1 85 ? -25.666 0.766 -5.634 1.00 80.81 85 ALA A CA 1
ATOM 626 C C . ALA A 1 85 ? -26.159 -0.224 -4.559 1.00 80.81 85 ALA A C 1
ATOM 628 O O . ALA A 1 85 ? -25.472 -0.439 -3.565 1.00 80.81 85 ALA A O 1
ATOM 629 N N . TRP A 1 86 ? -27.320 -0.852 -4.763 1.00 80.81 86 TRP A N 1
ATOM 630 C CA . TRP A 1 86 ? -27.871 -1.866 -3.854 1.00 80.81 86 TRP A CA 1
ATOM 631 C C . TRP A 1 86 ? -26.992 -3.118 -3.770 1.00 80.81 86 TRP A C 1
ATOM 633 O O . TRP A 1 86 ? -26.689 -3.553 -2.664 1.00 80.81 86 TRP A O 1
ATOM 643 N N . ASP A 1 87 ? -26.463 -3.606 -4.895 1.00 80.56 87 ASP A N 1
ATOM 644 C CA . ASP A 1 87 ? -25.529 -4.741 -4.894 1.00 80.56 87 ASP A CA 1
ATOM 645 C C . ASP A 1 87 ? -24.241 -4.405 -4.123 1.00 80.56 87 ASP A C 1
ATOM 647 O O . ASP A 1 87 ? -23.636 -5.269 -3.486 1.00 80.56 87 ASP A O 1
ATOM 651 N N . TYR A 1 88 ? -23.804 -3.142 -4.148 1.00 78.31 88 TYR A N 1
ATOM 652 C CA . TYR A 1 88 ? -22.662 -2.699 -3.349 1.00 78.31 88 TYR A CA 1
ATOM 653 C C . TYR A 1 88 ? -22.971 -2.717 -1.845 1.00 78.31 88 TYR A C 1
ATOM 655 O O . TYR A 1 88 ? -22.137 -3.174 -1.061 1.00 78.31 88 TYR A O 1
ATOM 663 N N . PHE A 1 89 ? -24.155 -2.250 -1.434 1.00 80.88 89 PHE A N 1
ATOM 664 C CA . PHE A 1 89 ? -24.554 -2.250 -0.026 1.00 80.88 89 PHE A CA 1
ATOM 665 C C . PHE A 1 89 ? -24.739 -3.664 0.520 1.00 80.88 89 PHE A C 1
ATOM 667 O O . PHE A 1 89 ? -24.144 -3.970 1.551 1.00 80.88 89 PHE A O 1
ATOM 674 N N . ASP A 1 90 ? -25.458 -4.537 -0.184 1.00 83.25 90 ASP A N 1
ATOM 675 C CA . ASP A 1 90 ? -25.752 -5.896 0.289 1.00 83.25 90 ASP A CA 1
ATOM 676 C C . ASP A 1 90 ? -24.475 -6.730 0.487 1.00 83.25 90 ASP A C 1
ATOM 678 O O . ASP A 1 90 ? -24.365 -7.520 1.426 1.00 83.25 90 ASP A O 1
ATOM 682 N N . ASN A 1 91 ? -23.452 -6.501 -0.342 1.00 80.19 91 ASN A N 1
ATOM 683 C CA . ASN A 1 91 ? -22.161 -7.184 -0.229 1.00 80.19 91 ASN A CA 1
ATOM 684 C C . ASN A 1 91 ? -21.263 -6.657 0.904 1.00 80.19 91 ASN A C 1
ATOM 686 O O . ASN A 1 91 ? -20.253 -7.284 1.226 1.00 80.19 91 ASN A O 1
ATOM 690 N N . ARG A 1 92 ? -21.560 -5.485 1.476 1.00 83.00 92 ARG A N 1
ATOM 691 C CA . ARG A 1 92 ? -20.669 -4.791 2.426 1.00 83.00 92 ARG A CA 1
ATOM 692 C C . ARG A 1 92 ? -21.305 -4.589 3.799 1.00 83.00 92 ARG A C 1
ATOM 694 O O . ARG A 1 92 ? -20.631 -4.694 4.826 1.00 83.00 92 ARG A O 1
ATOM 701 N N . VAL A 1 93 ? -22.606 -4.337 3.827 1.00 85.69 93 VAL A N 1
ATOM 702 C CA . VAL A 1 93 ? -23.399 -4.073 5.025 1.00 85.69 93 VAL A CA 1
ATOM 703 C C . VAL A 1 93 ? -24.455 -5.164 5.137 1.00 85.69 93 VAL A C 1
ATOM 705 O O . VAL A 1 93 ? -25.537 -5.068 4.572 1.00 85.69 93 VAL A O 1
ATOM 708 N N . HIS A 1 94 ? -24.119 -6.215 5.876 1.00 88.81 94 HIS A N 1
ATOM 709 C CA . HIS A 1 94 ? -24.986 -7.366 6.103 1.00 88.81 94 HIS A CA 1
ATOM 710 C C . HIS A 1 94 ? -24.839 -7.843 7.553 1.00 88.81 94 HIS A C 1
ATOM 712 O O . HIS A 1 94 ? -23.880 -7.487 8.243 1.00 88.81 94 HIS A O 1
ATOM 718 N N . ASP A 1 95 ? -25.767 -8.671 8.033 1.00 92.44 95 ASP A N 1
ATOM 719 C CA . ASP A 1 95 ? -25.843 -9.057 9.453 1.00 92.44 95 ASP A CA 1
ATOM 720 C C . ASP A 1 95 ? -24.527 -9.619 10.005 1.00 92.44 95 ASP A C 1
ATOM 722 O O . ASP A 1 95 ? -24.121 -9.310 11.127 1.00 92.44 95 ASP A O 1
ATOM 726 N N . GLN A 1 96 ? -23.811 -10.402 9.195 1.00 92.06 96 GLN A N 1
ATOM 727 C CA . GLN A 1 96 ? -22.503 -10.924 9.580 1.00 92.06 96 GLN A CA 1
ATOM 728 C C . GLN A 1 96 ? -21.447 -9.814 9.717 1.00 92.06 96 GLN A C 1
ATOM 730 O O . GLN A 1 96 ? -20.697 -9.845 10.694 1.00 92.06 96 GLN A O 1
ATOM 735 N N . SER A 1 97 ? -21.372 -8.827 8.812 1.00 91.50 97 SER A N 1
ATOM 736 C CA . SER A 1 97 ? -20.390 -7.738 8.943 1.00 91.50 97 SER A CA 1
ATOM 737 C C . SER A 1 97 ? -20.686 -6.863 10.166 1.00 91.50 97 SER A C 1
ATOM 739 O O . SER A 1 97 ? -19.764 -6.495 10.900 1.00 91.50 97 SER A O 1
ATOM 741 N N . VAL A 1 98 ? -21.968 -6.644 10.481 1.00 94.06 98 VAL A N 1
ATOM 742 C CA . VAL A 1 98 ? -22.406 -5.963 11.711 1.00 94.06 98 VAL A CA 1
ATOM 743 C C . VAL A 1 98 ? -22.013 -6.756 12.961 1.00 94.06 98 VAL A C 1
ATOM 745 O O . VAL A 1 98 ? -21.433 -6.194 13.895 1.00 94.06 98 VAL A O 1
ATOM 748 N N . ALA A 1 99 ? -22.277 -8.064 12.990 1.00 96.12 99 ALA A N 1
ATOM 749 C CA . ALA A 1 99 ? -21.947 -8.918 14.129 1.00 96.12 99 ALA A CA 1
ATOM 750 C C . ALA A 1 99 ? -20.434 -8.954 14.409 1.00 96.12 99 ALA A C 1
ATOM 752 O O . ALA A 1 99 ? -20.010 -8.832 15.566 1.00 96.12 99 ALA A O 1
ATOM 753 N N . VAL A 1 100 ? -19.611 -9.061 13.358 1.00 96.44 100 VAL A N 1
ATOM 754 C CA . VAL A 1 100 ? -18.145 -8.999 13.477 1.00 96.44 100 VAL A CA 1
ATOM 755 C C . VAL A 1 100 ? -17.705 -7.618 13.967 1.00 96.44 100 VAL A C 1
ATOM 757 O O . VAL A 1 100 ? -16.892 -7.534 14.888 1.00 96.44 100 VAL A O 1
ATOM 760 N N . GLY A 1 101 ? -18.284 -6.532 13.449 1.00 97.19 101 GLY A N 1
ATOM 761 C CA . GLY A 1 101 ? -17.971 -5.179 13.912 1.00 97.19 101 GLY A CA 1
ATOM 762 C C . GLY A 1 101 ? -18.248 -4.971 15.400 1.00 97.19 101 GLY A C 1
ATOM 763 O O . GLY A 1 101 ? -17.398 -4.450 16.124 1.00 97.19 101 GLY A O 1
ATOM 764 N N . GLN A 1 102 ? -19.377 -5.473 15.905 1.00 97.69 102 GLN A N 1
ATOM 765 C CA . GLN A 1 102 ? -19.685 -5.445 17.338 1.00 97.69 102 GLN A CA 1
ATOM 766 C C . GLN A 1 102 ? -18.703 -6.287 18.168 1.00 97.69 102 GLN A C 1
ATOM 768 O O . GLN A 1 102 ? -18.338 -5.906 19.285 1.00 97.69 102 GLN A O 1
ATOM 773 N N . GLN A 1 103 ? -18.255 -7.432 17.645 1.00 98.12 103 GLN A N 1
ATOM 774 C CA . GLN A 1 103 ? -17.220 -8.237 18.292 1.00 98.12 103 GLN A CA 1
ATOM 775 C C . GLN A 1 103 ? -15.894 -7.470 18.372 1.00 98.12 103 GLN A C 1
ATOM 777 O O . GLN A 1 103 ? -15.275 -7.440 19.439 1.00 98.12 103 GLN A O 1
ATOM 782 N N . MET 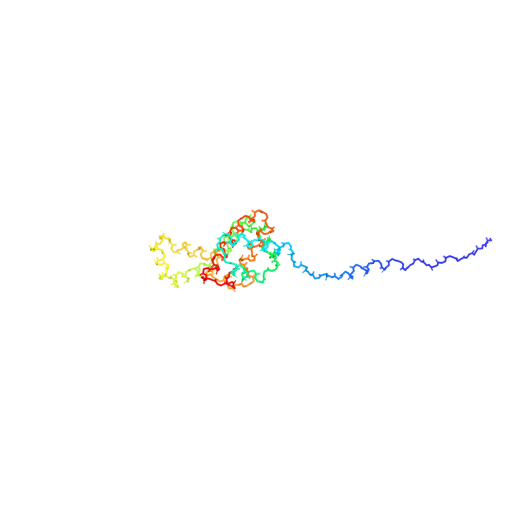A 1 104 ? -15.479 -6.815 17.285 1.00 98.25 104 MET A N 1
ATOM 783 C CA . MET A 1 104 ? -14.248 -6.022 17.244 1.00 98.25 104 MET A CA 1
ATOM 784 C C . MET A 1 104 ? -14.324 -4.797 18.154 1.00 98.25 104 MET A C 1
ATOM 786 O O . MET A 1 104 ? -13.349 -4.508 18.847 1.00 98.25 104 MET A O 1
ATOM 790 N N . ALA A 1 105 ? -15.489 -4.151 18.253 1.00 98.12 105 ALA A N 1
ATOM 791 C CA . ALA A 1 105 ? -15.733 -3.067 19.202 1.00 98.12 105 ALA A CA 1
ATOM 792 C C . ALA A 1 105 ? -15.491 -3.505 20.653 1.00 98.12 105 ALA A C 1
ATOM 794 O O . ALA A 1 105 ? -14.831 -2.799 21.415 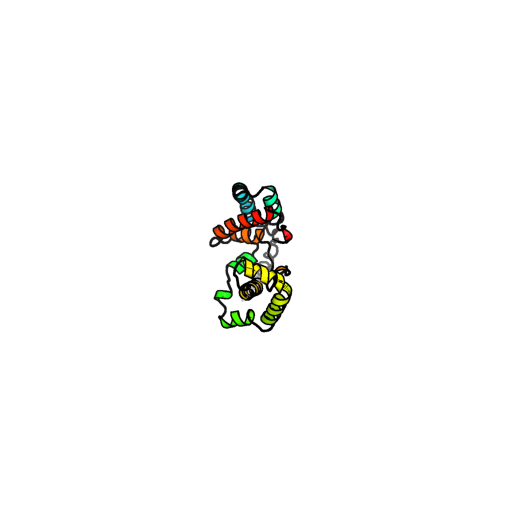1.00 98.12 105 ALA A O 1
ATOM 795 N N . ARG A 1 106 ? -15.983 -4.695 21.033 1.00 98.38 106 ARG A N 1
ATOM 796 C CA . ARG A 1 106 ? -15.749 -5.266 22.369 1.00 98.38 106 ARG A CA 1
ATOM 797 C C . ARG A 1 106 ? -14.283 -5.640 22.572 1.00 98.38 106 ARG A C 1
ATOM 799 O O . ARG A 1 106 ? -13.699 -5.270 23.587 1.00 98.38 106 ARG A O 1
ATOM 806 N N . LYS A 1 107 ? -13.683 -6.338 21.603 1.00 98.25 107 LYS A N 1
ATOM 807 C CA . LYS A 1 107 ? -12.295 -6.823 21.667 1.00 98.25 107 LYS A CA 1
ATOM 808 C C . LYS A 1 107 ? -11.286 -5.683 21.812 1.00 98.25 107 LYS A C 1
ATOM 810 O O . LYS A 1 107 ? -10.365 -5.779 22.616 1.00 98.25 107 LYS A O 1
ATOM 815 N N . TRP A 1 108 ? -11.463 -4.609 21.047 1.00 98.31 108 TRP A N 1
ATOM 816 C CA . TRP A 1 108 ? -10.503 -3.508 20.956 1.00 98.31 108 TRP A CA 1
ATOM 817 C C . TRP A 1 108 ? -10.908 -2.265 21.747 1.00 98.31 108 TRP A C 1
ATOM 819 O O . TRP A 1 108 ? -10.247 -1.234 21.626 1.00 98.31 108 TRP A O 1
ATOM 829 N N . LYS A 1 109 ? -11.941 -2.354 22.601 1.00 98.38 109 LYS A N 1
ATOM 830 C CA . LYS A 1 109 ? -12.476 -1.219 23.369 1.00 98.38 109 LYS A CA 1
ATOM 831 C C . LYS A 1 109 ? -11.393 -0.338 24.017 1.00 98.38 109 LYS A C 1
ATOM 833 O O . LYS A 1 109 ? -11.453 0.868 23.798 1.00 98.38 109 LYS A O 1
ATOM 838 N N . PRO A 1 110 ? -10.379 -0.871 24.736 1.00 98.38 110 PRO A N 1
ATOM 839 C CA . PRO A 1 110 ? -9.380 -0.018 25.384 1.00 98.38 110 PRO A CA 1
ATOM 840 C C . PRO A 1 110 ? -8.563 0.829 24.401 1.00 98.38 110 PRO A C 1
ATOM 842 O O . PRO A 1 110 ? -8.155 1.940 24.728 1.00 98.38 110 PRO A O 1
ATOM 845 N N . TRP A 1 111 ? -8.312 0.314 23.196 1.00 98.25 111 TRP A N 1
ATOM 846 C CA . TRP A 1 111 ? -7.604 1.047 22.149 1.00 98.25 111 TRP A CA 1
ATOM 847 C C . TRP A 1 111 ? -8.514 2.041 21.445 1.00 98.25 111 TRP A C 1
ATOM 849 O O . TRP A 1 111 ? -8.104 3.179 21.245 1.00 98.25 111 TRP A O 1
ATOM 859 N N . LEU A 1 112 ? -9.750 1.644 21.140 1.00 98.44 112 LEU A N 1
ATOM 860 C CA . LEU A 1 112 ? -10.746 2.539 20.554 1.00 98.44 112 LEU A CA 1
ATOM 861 C C . LEU A 1 112 ? -10.994 3.754 21.455 1.00 98.44 112 LEU A C 1
ATOM 863 O O . LEU A 1 112 ? -10.943 4.872 20.963 1.00 98.44 112 LEU A O 1
ATOM 867 N N . ASP A 1 113 ? -11.138 3.551 22.770 1.00 98.38 113 ASP A N 1
ATOM 868 C CA . ASP A 1 113 ? -11.291 4.639 23.747 1.00 98.38 113 ASP A CA 1
ATOM 869 C C . ASP A 1 113 ? -10.101 5.622 23.695 1.00 98.38 113 ASP A C 1
ATOM 871 O O . ASP A 1 113 ? -10.287 6.836 23.716 1.00 98.38 113 ASP A O 1
ATOM 875 N N . ARG A 1 114 ? -8.864 5.110 23.597 1.00 98.38 114 ARG A N 1
ATOM 876 C CA . ARG A 1 114 ? -7.646 5.940 23.515 1.00 98.38 114 ARG A CA 1
ATOM 877 C C . ARG A 1 114 ? -7.536 6.693 22.193 1.00 98.38 114 ARG A C 1
ATOM 879 O O . ARG A 1 114 ? -7.110 7.844 22.190 1.00 98.38 114 ARG A O 1
ATOM 886 N N . ILE A 1 115 ? -7.860 6.038 21.080 1.00 98.12 115 ILE A N 1
ATOM 887 C CA . ILE A 1 115 ? -7.804 6.634 19.740 1.00 98.12 115 ILE A CA 1
ATOM 888 C C . ILE A 1 115 ? -8.855 7.737 19.633 1.00 98.12 115 ILE A C 1
ATOM 890 O O . ILE A 1 115 ? -8.527 8.850 19.234 1.00 98.12 115 ILE A O 1
ATOM 894 N N . GLU A 1 116 ? -10.081 7.459 20.067 1.00 98.06 116 GLU A N 1
ATOM 895 C CA . GLU A 1 116 ? -11.177 8.424 20.087 1.00 98.06 116 GLU A CA 1
ATOM 896 C C . GLU A 1 116 ? -10.835 9.632 20.968 1.00 98.06 116 GLU A C 1
ATOM 898 O O . GLU A 1 116 ? -10.925 10.766 20.507 1.00 98.06 116 GLU A O 1
ATOM 903 N N . ALA A 1 117 ? -10.317 9.416 22.183 1.00 98.31 117 ALA A N 1
ATOM 904 C CA . ALA A 1 117 ? -9.902 10.509 23.064 1.00 98.31 117 ALA A CA 1
ATOM 905 C C . ALA A 1 117 ? -8.745 11.351 22.496 1.00 98.31 117 ALA A C 1
ATOM 907 O O . ALA A 1 117 ? -8.689 12.558 22.718 1.00 98.31 117 ALA A O 1
ATOM 908 N N . ARG A 1 118 ? -7.802 10.726 21.779 1.00 98.44 118 ARG A N 1
ATOM 909 C CA . ARG A 1 118 ? -6.621 11.413 21.237 1.00 98.44 118 ARG A CA 1
ATOM 910 C C . ARG A 1 118 ? -6.906 12.161 19.937 1.00 98.44 118 ARG A C 1
ATOM 912 O O . ARG A 1 118 ? -6.343 13.231 19.730 1.00 98.44 118 ARG A O 1
ATOM 919 N N . PHE A 1 119 ? -7.700 11.571 19.049 1.00 98.06 119 PHE A N 1
ATOM 920 C CA . PHE A 1 119 ? -7.890 12.057 17.680 1.00 98.06 119 PHE A CA 1
ATOM 921 C C . PHE A 1 119 ? -9.293 12.621 17.421 1.00 98.06 119 PHE A C 1
ATOM 923 O O . PHE A 1 119 ? -9.503 13.227 16.375 1.00 98.06 119 PHE A O 1
ATOM 930 N N . GLY A 1 120 ? -10.250 12.439 18.338 1.00 97.56 120 GLY A N 1
ATOM 931 C CA . GLY A 1 120 ? -11.626 12.930 18.197 1.00 97.56 120 GLY A CA 1
ATOM 932 C C . GLY A 1 120 ? -12.456 12.193 17.141 1.00 97.56 120 GLY A C 1
ATOM 933 O O . GLY A 1 120 ? -13.486 12.704 16.710 1.00 97.56 120 GLY A O 1
ATOM 934 N N . VAL A 1 121 ? -12.006 11.017 16.691 1.00 97.00 121 VAL A N 1
ATOM 935 C CA . VAL A 1 121 ? -12.704 10.201 15.689 1.00 97.00 121 VAL A CA 1
ATOM 936 C C . VAL A 1 121 ? -13.593 9.184 16.394 1.00 97.00 121 VAL A C 1
ATOM 938 O O . VAL A 1 121 ? -13.089 8.370 17.169 1.00 97.00 121 VAL A O 1
ATOM 941 N N . ASP A 1 122 ? -14.893 9.203 16.083 1.00 98.00 122 ASP A N 1
ATOM 942 C CA . ASP A 1 122 ? -15.856 8.223 16.595 1.00 98.00 122 ASP A CA 1
ATOM 943 C C . ASP A 1 122 ? -15.403 6.791 16.266 1.00 98.00 122 ASP A C 1
ATOM 945 O O . ASP A 1 122 ? -15.033 6.455 15.133 1.00 98.00 122 ASP A O 1
ATOM 949 N N . ARG A 1 123 ? -15.439 5.919 17.275 1.00 97.56 123 ARG A N 1
ATOM 950 C CA . ARG A 1 123 ? -14.966 4.533 17.146 1.00 97.56 123 ARG A CA 1
ATOM 951 C C . ARG A 1 123 ? -15.707 3.728 16.079 1.00 97.56 123 ARG A C 1
ATOM 953 O O . ARG A 1 123 ? -15.121 2.817 15.500 1.00 97.56 123 ARG A O 1
ATOM 960 N N . ASN A 1 124 ? -16.985 4.014 15.841 1.00 96.69 124 ASN A N 1
ATOM 961 C CA . ASN A 1 124 ? -17.804 3.277 14.887 1.00 96.69 124 ASN A CA 1
ATOM 962 C C . ASN A 1 124 ? -17.410 3.654 13.460 1.00 96.69 124 ASN A C 1
ATOM 964 O O . ASN A 1 124 ? -17.368 2.774 12.606 1.00 96.69 124 ASN A O 1
ATOM 968 N N . ILE A 1 125 ? -17.023 4.913 13.220 1.00 97.38 125 ILE A N 1
ATOM 969 C CA . ILE A 1 125 ? -16.418 5.331 11.946 1.00 97.38 125 ILE A CA 1
ATOM 970 C C . ILE A 1 125 ? -15.118 4.556 11.705 1.00 97.38 125 ILE A C 1
ATOM 972 O O . ILE A 1 125 ? -14.937 3.968 10.638 1.00 97.38 125 ILE A O 1
ATOM 976 N N . LEU A 1 126 ? -14.236 4.489 12.707 1.00 97.19 126 LEU A N 1
ATOM 977 C CA . LEU A 1 126 ? -12.979 3.746 12.592 1.00 97.19 126 LEU A CA 1
ATOM 978 C C . LEU A 1 126 ? -13.213 2.252 12.310 1.00 97.19 126 LEU A C 1
ATOM 980 O O . LEU A 1 126 ? -12.571 1.672 11.434 1.00 97.19 126 LEU A O 1
ATOM 984 N N . LEU A 1 127 ? -14.154 1.629 13.023 1.00 97.38 127 LEU A N 1
ATOM 985 C CA . LEU A 1 127 ? -14.525 0.227 12.818 1.00 97.38 127 LEU A CA 1
ATOM 986 C C . LEU A 1 127 ? -15.165 -0.021 11.448 1.00 97.38 127 LEU A C 1
ATOM 988 O O . LEU A 1 127 ? -14.922 -1.076 10.863 1.00 97.38 127 LEU A O 1
ATOM 992 N N . ALA A 1 128 ? -15.966 0.917 10.938 1.00 95.81 128 ALA A N 1
ATOM 993 C CA . ALA A 1 128 ? -16.582 0.813 9.620 1.00 95.81 128 ALA A CA 1
ATOM 994 C C . ALA A 1 128 ? -15.523 0.853 8.511 1.00 95.81 128 ALA A C 1
ATOM 996 O O . ALA A 1 128 ? -15.527 -0.013 7.639 1.00 95.81 128 ALA A O 1
ATOM 997 N N . ILE A 1 129 ? -14.565 1.784 8.587 1.00 95.75 129 ILE A N 1
ATOM 998 C CA . ILE A 1 129 ? -13.440 1.846 7.640 1.00 95.75 129 ILE A CA 1
ATOM 999 C C . ILE A 1 129 ? -12.634 0.544 7.697 1.00 95.75 129 ILE A C 1
ATOM 1001 O O . ILE A 1 129 ? -12.391 -0.083 6.671 1.00 95.75 129 ILE A O 1
ATOM 1005 N N . TRP A 1 130 ? -12.275 0.072 8.894 1.00 96.56 130 TRP A N 1
ATOM 1006 C CA . TRP A 1 130 ? -11.470 -1.144 9.028 1.00 96.56 130 TRP A CA 1
ATOM 1007 C C . TRP A 1 130 ? -12.172 -2.402 8.478 1.00 96.56 130 TRP A C 1
ATOM 1009 O O . TRP A 1 130 ? -11.521 -3.266 7.875 1.00 96.56 130 TRP A O 1
ATOM 1019 N N . SER A 1 131 ? -13.501 -2.473 8.623 1.00 94.88 131 SER A N 1
ATOM 1020 C CA . SER A 1 131 ? -14.342 -3.488 7.978 1.00 94.88 131 SER A CA 1
ATOM 1021 C C . SER A 1 131 ? -14.235 -3.415 6.455 1.00 94.88 131 SER A C 1
ATOM 1023 O O . SER A 1 131 ? -13.862 -4.392 5.808 1.00 94.88 131 SER A O 1
ATOM 1025 N N . MET A 1 132 ? -14.499 -2.234 5.891 1.00 91.62 132 MET A N 1
ATOM 1026 C CA . MET A 1 132 ? -14.573 -2.013 4.446 1.00 91.62 132 MET A CA 1
ATOM 1027 C C . MET A 1 132 ? -13.245 -2.262 3.730 1.00 91.62 132 MET A C 1
ATOM 1029 O O . MET A 1 132 ? -13.245 -2.802 2.623 1.00 91.62 132 MET A O 1
ATOM 1033 N N . GLU A 1 133 ? -12.132 -1.896 4.363 1.00 91.00 133 GLU A N 1
ATOM 1034 C CA . GLU A 1 133 ? -10.801 -1.977 3.759 1.00 91.00 133 GLU A CA 1
ATOM 1035 C C . GLU A 1 133 ? -10.197 -3.384 3.818 1.00 91.00 133 GLU A C 1
ATOM 1037 O O . GLU A 1 133 ? -9.486 -3.799 2.906 1.00 91.00 133 GLU A O 1
ATOM 1042 N N . SER A 1 134 ? -10.445 -4.143 4.892 1.00 93.44 134 SER A N 1
ATOM 1043 C CA . SER A 1 134 ? -9.698 -5.394 5.117 1.00 93.44 134 SER A CA 1
ATOM 1044 C C . SER A 1 134 ? -10.469 -6.506 5.815 1.00 93.44 134 SER A C 1
ATOM 1046 O O . SER A 1 134 ? -9.876 -7.540 6.130 1.00 93.44 134 SER A O 1
ATOM 1048 N N . ASN A 1 135 ? -11.760 -6.305 6.087 1.00 93.94 135 ASN A N 1
ATOM 1049 C CA . ASN A 1 135 ? -12.548 -7.167 6.960 1.00 93.94 135 ASN A CA 1
ATOM 1050 C C . ASN A 1 135 ? -11.810 -7.433 8.283 1.00 93.94 135 ASN A C 1
ATOM 1052 O O . ASN A 1 135 ? -11.511 -8.573 8.636 1.00 93.94 135 ASN A O 1
ATOM 1056 N N . TYR A 1 136 ? -11.416 -6.353 8.963 1.00 95.31 136 TYR A N 1
ATOM 1057 C CA . TYR A 1 136 ? -10.677 -6.415 10.226 1.00 95.31 136 TYR A CA 1
ATOM 1058 C C . TYR A 1 136 ? -9.330 -7.166 10.145 1.00 95.31 136 TYR A C 1
ATOM 1060 O O . TYR A 1 136 ? -8.864 -7.747 11.126 1.00 95.31 136 TYR A O 1
ATOM 1068 N N . GLY A 1 137 ? -8.689 -7.137 8.971 1.00 93.75 137 GLY A N 1
ATOM 1069 C CA . GLY A 1 137 ? -7.404 -7.778 8.686 1.00 93.75 137 GLY A CA 1
ATOM 1070 C C . GLY A 1 137 ? -7.490 -9.195 8.109 1.00 93.75 137 GLY A C 1
ATOM 1071 O O . GLY A 1 137 ? -6.455 -9.754 7.756 1.00 93.75 137 GLY A O 1
ATOM 1072 N N . GLU A 1 138 ? -8.678 -9.790 7.962 1.00 92.94 138 GLU A N 1
ATOM 1073 C CA . GLU A 1 138 ? -8.808 -11.141 7.392 1.00 92.94 138 GLU A CA 1
ATOM 1074 C C . GLU A 1 138 ? -8.382 -11.208 5.918 1.00 92.94 138 GLU A C 1
ATOM 1076 O O . GLU A 1 138 ? -7.801 -12.204 5.487 1.00 92.94 138 GLU A O 1
ATOM 1081 N N . ILE A 1 139 ? -8.593 -10.135 5.148 1.00 90.31 139 ILE A N 1
ATOM 1082 C CA . ILE A 1 139 ? -8.154 -10.066 3.745 1.00 90.31 139 ILE A CA 1
ATOM 1083 C C . ILE A 1 139 ? -6.626 -10.116 3.623 1.00 90.31 139 ILE A C 1
ATOM 1085 O O . ILE A 1 139 ? -6.109 -10.708 2.678 1.00 90.31 139 ILE A O 1
ATOM 1089 N N . LEU A 1 140 ? -5.897 -9.573 4.601 1.00 89.88 140 LEU A N 1
ATOM 1090 C CA . LEU A 1 140 ? -4.431 -9.549 4.588 1.00 89.88 140 LEU A CA 1
ATOM 1091 C C . LEU A 1 140 ? -3.813 -10.946 4.746 1.00 89.88 140 LEU A C 1
ATOM 1093 O O . LEU A 1 140 ? -2.656 -11.151 4.403 1.00 89.88 140 LEU A O 1
ATOM 1097 N N . LYS A 1 141 ? -4.585 -11.929 5.226 1.00 89.94 141 LYS A N 1
ATOM 1098 C CA . LYS A 1 141 ? -4.141 -13.324 5.385 1.00 89.94 141 LYS A CA 1
ATOM 1099 C C . LYS A 1 141 ? -4.297 -14.155 4.107 1.00 89.94 141 LYS A C 1
ATOM 1101 O O . LYS A 1 141 ? -3.942 -15.332 4.088 1.00 89.94 141 LYS A O 1
ATOM 1106 N N . ARG A 1 142 ? -4.891 -13.583 3.056 1.00 89.94 142 ARG A N 1
ATOM 1107 C CA . ARG A 1 142 ? -5.267 -14.291 1.829 1.00 89.94 142 ARG A CA 1
ATOM 1108 C C . ARG A 1 142 ? -4.250 -14.072 0.717 1.00 89.94 142 ARG A C 1
ATOM 1110 O O . ARG A 1 142 ? -4.341 -13.101 -0.029 1.00 89.94 142 ARG A O 1
ATOM 1117 N N . ASN A 1 143 ? -3.331 -15.021 0.558 1.00 85.62 143 ASN A N 1
ATOM 1118 C CA . ASN A 1 143 ? -2.289 -14.984 -0.480 1.00 85.62 143 ASN A CA 1
ATOM 1119 C C . ASN A 1 143 ? -2.838 -15.032 -1.917 1.00 85.62 143 ASN A C 1
ATOM 1121 O O . ASN A 1 143 ? -2.136 -14.669 -2.853 1.00 85.62 143 ASN A O 1
ATOM 1125 N N . ASP A 1 144 ? -4.080 -15.484 -2.107 1.00 87.06 144 ASP A N 1
ATOM 1126 C CA . ASP A 1 144 ? -4.761 -15.492 -3.405 1.00 87.06 144 ASP A CA 1
ATOM 1127 C C . ASP A 1 144 ? -5.302 -14.108 -3.808 1.00 87.06 144 ASP A C 1
ATOM 1129 O O . ASP A 1 144 ? -5.522 -13.841 -4.991 1.00 87.06 144 ASP A O 1
ATOM 1133 N N . ILE A 1 145 ? -5.502 -13.215 -2.831 1.00 85.94 145 ILE A N 1
ATOM 1134 C CA . ILE A 1 145 ? -5.934 -11.828 -3.051 1.00 85.94 145 ILE A CA 1
ATOM 1135 C C . ILE A 1 145 ? -4.753 -10.864 -2.957 1.00 85.94 145 ILE A C 1
ATOM 1137 O O . ILE A 1 145 ? -4.648 -9.947 -3.777 1.00 85.94 145 ILE A O 1
ATOM 1141 N N . MET A 1 146 ? -3.907 -11.044 -1.942 1.00 90.56 146 MET A N 1
ATOM 1142 C CA . MET A 1 146 ? -2.782 -10.166 -1.650 1.00 90.56 146 MET A CA 1
ATOM 1143 C C . MET A 1 146 ? -1.735 -10.198 -2.752 1.00 90.56 146 MET A C 1
ATOM 1145 O O . MET A 1 146 ? -1.491 -11.211 -3.404 1.00 90.56 146 MET A O 1
ATOM 1149 N N . ARG A 1 147 ? -1.135 -9.032 -2.979 1.00 92.31 147 ARG A N 1
ATOM 1150 C CA . ARG A 1 147 ? -0.132 -8.802 -4.014 1.00 92.31 147 ARG A CA 1
ATOM 1151 C C . ARG A 1 147 ? 0.974 -7.967 -3.421 1.00 92.31 147 ARG A C 1
ATOM 1153 O O . ARG A 1 147 ? 0.690 -6.994 -2.733 1.00 92.31 147 ARG A O 1
ATOM 1160 N N . ASN A 1 148 ? 2.206 -8.313 -3.765 1.00 93.88 148 ASN A N 1
ATOM 1161 C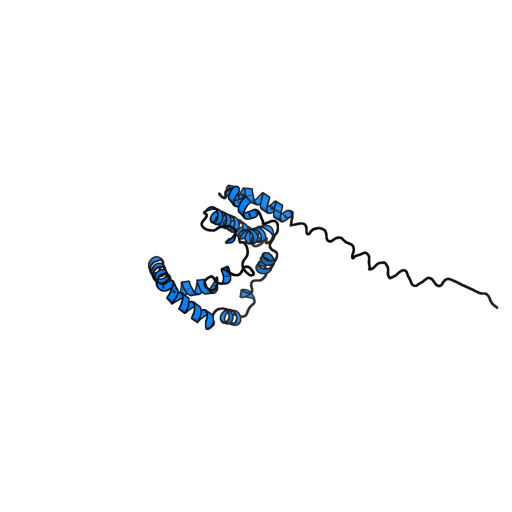 CA . ASN A 1 148 ? 3.371 -7.538 -3.377 1.00 93.88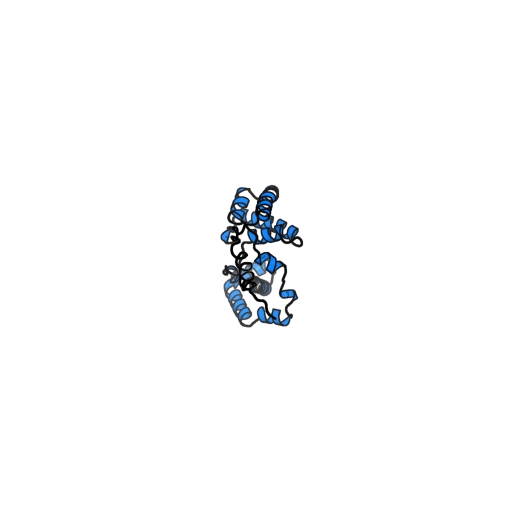 148 ASN A CA 1
ATOM 1162 C C . ASN A 1 148 ? 3.242 -6.097 -3.903 1.00 93.88 148 ASN A C 1
ATOM 1164 O O . ASN A 1 148 ? 3.073 -5.871 -5.113 1.00 93.88 148 ASN A O 1
ATOM 1168 N N . VAL A 1 149 ? 3.293 -5.122 -2.997 1.00 95.81 149 VAL A N 1
ATOM 1169 C CA . VAL A 1 149 ? 3.082 -3.702 -3.303 1.00 95.81 149 VAL A CA 1
ATOM 1170 C C . VAL A 1 149 ? 4.165 -3.179 -4.241 1.00 95.81 149 VAL A C 1
ATOM 1172 O O . VAL A 1 149 ? 3.850 -2.441 -5.178 1.00 95.81 149 VAL A O 1
ATOM 1175 N N . ILE A 1 150 ? 5.422 -3.604 -4.065 1.00 97.31 150 ILE A N 1
ATOM 1176 C CA . ILE A 1 150 ? 6.542 -3.191 -4.926 1.00 97.31 150 ILE A CA 1
ATOM 1177 C C . ILE A 1 150 ? 6.293 -3.632 -6.371 1.00 97.31 150 ILE A C 1
ATOM 1179 O O . ILE A 1 150 ? 6.309 -2.797 -7.279 1.00 97.31 150 ILE A O 1
ATOM 1183 N N . ARG A 1 151 ? 5.969 -4.911 -6.596 1.00 97.31 151 ARG A N 1
ATOM 1184 C CA . ARG A 1 151 ? 5.646 -5.448 -7.925 1.00 97.31 151 ARG A CA 1
ATOM 1185 C C . ARG A 1 151 ? 4.417 -4.774 -8.519 1.00 97.31 151 ARG A C 1
ATOM 1187 O O . ARG A 1 151 ? 4.419 -4.448 -9.706 1.00 97.31 151 ARG A O 1
ATOM 1194 N N . SER A 1 152 ? 3.384 -4.540 -7.714 1.00 97.38 152 SER A N 1
ATOM 1195 C CA . SER A 1 152 ? 2.138 -3.913 -8.168 1.00 97.38 152 SER A CA 1
ATOM 1196 C C . SER A 1 152 ? 2.371 -2.477 -8.642 1.00 97.38 152 SER A C 1
ATOM 1198 O O . SER A 1 152 ? 1.973 -2.107 -9.748 1.00 97.38 152 SER A O 1
ATOM 1200 N N . LEU A 1 153 ? 3.083 -1.671 -7.853 1.00 98.31 153 LEU A N 1
ATOM 1201 C CA . LEU A 1 153 ? 3.400 -0.286 -8.197 1.00 98.31 153 LEU A CA 1
ATOM 1202 C C . LEU A 1 153 ? 4.414 -0.190 -9.342 1.00 98.31 153 LEU A C 1
ATOM 1204 O O . LEU A 1 153 ? 4.263 0.670 -10.206 1.00 98.31 153 LEU A O 1
ATOM 1208 N N . ALA A 1 154 ? 5.400 -1.087 -9.408 1.00 98.19 154 ALA A N 1
ATOM 1209 C CA . ALA A 1 154 ? 6.313 -1.181 -10.546 1.00 98.19 154 ALA A CA 1
ATOM 1210 C C . ALA A 1 154 ? 5.561 -1.515 -11.841 1.00 98.19 154 ALA A C 1
ATOM 1212 O O . ALA A 1 154 ? 5.765 -0.865 -12.865 1.00 98.19 154 ALA A O 1
ATOM 1213 N N . THR A 1 155 ? 4.627 -2.467 -11.775 1.00 98.00 155 THR A N 1
ATOM 1214 C CA . THR A 1 155 ? 3.774 -2.855 -12.904 1.00 98.00 155 THR A CA 1
ATOM 1215 C C . THR A 1 155 ? 2.958 -1.672 -13.420 1.00 98.00 155 THR A C 1
ATOM 1217 O O . THR A 1 155 ? 2.980 -1.388 -14.616 1.00 98.00 155 THR A O 1
ATOM 1220 N N . LEU A 1 156 ? 2.283 -0.934 -12.534 1.00 97.81 156 LEU A N 1
ATOM 1221 C CA . LEU A 1 156 ? 1.526 0.263 -12.919 1.00 97.81 156 LEU A CA 1
ATOM 1222 C C . LEU A 1 156 ? 2.441 1.389 -13.419 1.00 97.81 156 LEU A C 1
ATOM 1224 O O . LEU A 1 156 ? 2.118 2.070 -14.389 1.00 97.81 156 LEU A O 1
ATOM 1228 N N . GLY A 1 157 ? 3.598 1.574 -12.780 1.00 97.75 157 GLY A N 1
ATOM 1229 C CA . GLY A 1 157 ? 4.606 2.565 -13.153 1.00 97.75 157 GLY A CA 1
ATOM 1230 C C . GLY A 1 157 ? 5.155 2.357 -14.562 1.00 97.75 157 GLY A C 1
ATOM 1231 O O . GLY A 1 157 ? 5.414 3.340 -15.264 1.00 97.75 157 GLY A O 1
ATOM 1232 N N . TYR A 1 158 ? 5.304 1.097 -14.967 1.00 97.81 158 TYR A N 1
ATOM 1233 C CA . TYR A 1 158 ? 5.797 0.688 -16.276 1.00 97.81 158 TYR A CA 1
ATOM 1234 C C . TYR A 1 158 ? 4.694 0.642 -17.346 1.00 97.81 158 TYR A C 1
ATOM 1236 O O . TYR A 1 158 ? 4.858 1.237 -18.409 1.00 97.81 158 TYR A O 1
ATOM 1244 N N . ALA A 1 159 ? 3.572 -0.032 -17.072 1.00 96.44 159 ALA A N 1
ATOM 1245 C CA . ALA A 1 159 ? 2.615 -0.457 -18.099 1.00 96.44 159 ALA A CA 1
ATOM 1246 C C . ALA A 1 159 ? 1.236 0.238 -18.062 1.00 96.44 159 ALA A C 1
ATOM 1248 O O . ALA A 1 159 ? 0.420 -0.010 -18.950 1.00 96.44 159 ALA A O 1
ATOM 1249 N N . ASP A 1 160 ? 0.955 1.123 -17.094 1.00 95.81 160 ASP A N 1
ATOM 1250 C CA . ASP A 1 160 ? -0.263 1.955 -17.072 1.00 95.81 160 ASP A CA 1
ATOM 1251 C C . ASP A 1 160 ? 0.091 3.449 -17.236 1.00 95.81 160 ASP A C 1
ATOM 1253 O O . ASP A 1 160 ? 0.368 4.137 -16.248 1.00 95.81 160 ASP A O 1
ATOM 1257 N N . PRO A 1 161 ? 0.039 4.011 -18.463 1.00 94.75 161 PRO A N 1
ATOM 1258 C CA . PRO A 1 161 ? 0.374 5.415 -18.705 1.00 94.75 161 PRO A CA 1
ATOM 1259 C C . PRO A 1 161 ? -0.475 6.411 -17.906 1.00 94.75 161 PRO A C 1
ATOM 1261 O O . PRO A 1 161 ? 0.014 7.484 -17.557 1.00 94.75 161 PRO A O 1
ATOM 1264 N N . ARG A 1 162 ? -1.733 6.070 -17.584 1.00 94.81 162 ARG A N 1
ATOM 1265 C CA . ARG A 1 162 ? -2.637 6.967 -16.845 1.00 94.81 162 ARG A CA 1
ATOM 1266 C C . ARG A 1 162 ? -2.211 7.095 -15.388 1.00 94.81 162 ARG A C 1
ATOM 1268 O O . ARG A 1 162 ? -2.304 8.175 -14.811 1.00 94.81 162 ARG A O 1
ATOM 1275 N N . ARG A 1 163 ? -1.738 5.996 -14.795 1.00 95.38 163 ARG A N 1
ATOM 1276 C CA . ARG A 1 163 ? -1.349 5.925 -13.377 1.00 95.38 163 ARG A CA 1
ATOM 1277 C C . ARG A 1 163 ? 0.158 5.958 -13.149 1.00 95.38 163 ARG A C 1
ATOM 1279 O O . ARG A 1 163 ? 0.574 6.051 -11.998 1.00 95.38 163 ARG A O 1
ATOM 1286 N N . SER A 1 164 ? 0.975 5.955 -14.204 1.00 96.94 164 SER A N 1
ATOM 1287 C CA . SER A 1 164 ? 2.436 5.830 -14.111 1.00 96.94 164 SER A CA 1
ATOM 1288 C C . SER A 1 164 ? 3.067 6.842 -13.148 1.00 96.94 164 SER A C 1
ATOM 1290 O O . SER A 1 164 ? 3.855 6.459 -12.284 1.00 96.94 164 SER A O 1
ATOM 1292 N N . LYS A 1 165 ? 2.677 8.125 -13.214 1.00 97.50 165 LYS A N 1
ATOM 1293 C CA . LYS A 1 165 ? 3.201 9.159 -12.301 1.00 97.50 165 LYS A CA 1
ATOM 1294 C C . LYS A 1 165 ? 2.878 8.846 -10.837 1.00 97.50 165 LYS A C 1
ATOM 1296 O O . LYS A 1 165 ? 3.778 8.857 -10.004 1.00 97.50 165 LYS A O 1
ATOM 1301 N N . PHE A 1 166 ? 1.613 8.545 -10.541 1.00 97.88 166 PHE A N 1
ATOM 1302 C CA . PHE A 1 166 ? 1.171 8.169 -9.197 1.00 97.88 166 PHE A CA 1
ATOM 1303 C C . PHE A 1 166 ? 1.919 6.928 -8.701 1.00 97.88 166 PHE A C 1
ATOM 1305 O O . PHE A 1 166 ? 2.500 6.952 -7.620 1.00 97.88 166 PHE A O 1
ATOM 1312 N N . ALA A 1 167 ? 1.970 5.880 -9.523 1.00 98.25 167 ALA A N 1
ATOM 1313 C CA . ALA A 1 167 ? 2.596 4.616 -9.174 1.00 98.25 167 ALA A CA 1
ATOM 1314 C C . ALA A 1 167 ? 4.093 4.773 -8.880 1.00 98.25 167 ALA A C 1
ATOM 1316 O O . ALA A 1 167 ? 4.578 4.233 -7.894 1.00 98.25 167 ALA A O 1
ATOM 1317 N N . ARG A 1 168 ? 4.820 5.581 -9.663 1.00 98.50 168 ARG A N 1
ATOM 1318 C CA . ARG A 1 168 ? 6.241 5.883 -9.415 1.00 98.50 168 ARG A CA 1
ATOM 1319 C C . ARG A 1 168 ? 6.453 6.637 -8.103 1.00 98.50 168 ARG A C 1
ATOM 1321 O O . ARG A 1 168 ? 7.384 6.320 -7.369 1.00 98.50 168 ARG A O 1
ATOM 1328 N N . THR A 1 169 ? 5.593 7.607 -7.790 1.00 98.38 169 THR A N 1
ATOM 1329 C CA . THR A 1 169 ? 5.647 8.327 -6.508 1.00 98.38 169 THR A CA 1
ATOM 1330 C C . THR A 1 169 ? 5.382 7.389 -5.332 1.00 98.38 169 THR A C 1
ATOM 1332 O O . THR A 1 169 ? 6.150 7.385 -4.372 1.00 98.38 169 THR A O 1
ATOM 1335 N N . GLN A 1 170 ? 4.340 6.560 -5.420 1.00 98.50 170 GLN A N 1
ATOM 1336 C CA . GLN A 1 170 ? 4.013 5.598 -4.368 1.00 98.50 170 GLN A CA 1
ATOM 1337 C C . GLN A 1 170 ? 5.064 4.495 -4.243 1.00 98.50 170 GLN A C 1
ATOM 1339 O O . GLN A 1 170 ? 5.348 4.062 -3.136 1.00 98.50 170 GLN A O 1
ATOM 1344 N N . LEU A 1 171 ? 5.703 4.079 -5.340 1.00 98.50 171 LEU A N 1
ATOM 1345 C CA . LEU A 1 171 ? 6.777 3.087 -5.305 1.00 98.50 171 LEU A CA 1
ATOM 1346 C C . LEU A 1 171 ? 7.969 3.595 -4.487 1.00 98.50 171 LEU A C 1
ATOM 1348 O O . LEU A 1 171 ? 8.515 2.859 -3.674 1.00 98.50 171 LEU A O 1
ATOM 1352 N N . ILE A 1 172 ? 8.336 4.872 -4.636 1.00 98.62 172 ILE A N 1
ATOM 1353 C CA . ILE A 1 172 ? 9.372 5.493 -3.796 1.00 98.62 172 ILE A CA 1
ATOM 1354 C C . ILE A 1 172 ? 8.937 5.509 -2.327 1.00 98.62 172 ILE A C 1
ATOM 1356 O O . ILE A 1 172 ? 9.748 5.211 -1.454 1.00 98.62 172 ILE A O 1
ATOM 1360 N N . ALA A 1 173 ? 7.676 5.845 -2.040 1.00 98.19 173 ALA A N 1
ATOM 1361 C CA . ALA A 1 173 ? 7.160 5.841 -0.673 1.00 98.19 173 ALA A CA 1
ATOM 1362 C C . ALA A 1 173 ? 7.178 4.430 -0.056 1.00 98.19 173 ALA A C 1
ATOM 1364 O O . ALA A 1 173 ? 7.669 4.265 1.057 1.00 98.19 173 ALA A O 1
ATOM 1365 N N . ALA A 1 174 ? 6.742 3.411 -0.798 1.00 97.69 174 ALA A N 1
ATOM 1366 C CA . ALA A 1 174 ? 6.761 2.015 -0.368 1.00 97.69 174 ALA A CA 1
ATOM 1367 C C . ALA A 1 174 ? 8.189 1.520 -0.089 1.00 97.69 174 ALA A C 1
ATOM 1369 O O . ALA A 1 174 ? 8.441 0.903 0.940 1.00 97.69 174 ALA A O 1
ATOM 1370 N N . LEU A 1 175 ? 9.153 1.868 -0.946 1.00 97.94 175 LEU A N 1
ATOM 1371 C CA . LEU A 1 175 ? 10.567 1.555 -0.716 1.00 97.94 175 LEU A CA 1
ATOM 1372 C C . LEU A 1 175 ? 11.131 2.251 0.532 1.00 97.94 175 LEU A C 1
ATOM 1374 O O . LEU A 1 175 ? 11.976 1.687 1.221 1.00 97.94 175 LEU A O 1
ATOM 1378 N N . LYS A 1 176 ? 10.669 3.466 0.849 1.00 97.56 176 LYS A N 1
ATOM 1379 C CA . LYS A 1 176 ? 11.046 4.158 2.092 1.00 97.56 176 LYS A CA 1
ATOM 1380 C C . LYS A 1 176 ? 10.446 3.502 3.332 1.00 97.56 176 LYS A C 1
ATOM 1382 O O . LYS A 1 176 ? 11.129 3.455 4.347 1.00 97.56 176 LYS A O 1
ATOM 1387 N N . ILE A 1 177 ? 9.218 2.993 3.243 1.00 96.31 177 ILE A N 1
ATOM 1388 C CA . ILE A 1 177 ? 8.589 2.206 4.314 1.00 96.31 177 ILE A CA 1
ATOM 1389 C C . ILE A 1 177 ? 9.374 0.907 4.533 1.00 96.31 177 ILE A C 1
ATOM 1391 O O . ILE A 1 177 ? 9.723 0.586 5.660 1.00 96.31 177 ILE A O 1
ATOM 1395 N N . LEU A 1 178 ? 9.753 0.204 3.462 1.00 95.62 178 LEU A N 1
ATOM 1396 C CA . LEU A 1 178 ? 10.614 -0.977 3.586 1.00 95.62 178 LEU A CA 1
ATOM 1397 C C . LEU A 1 178 ? 11.968 -0.630 4.229 1.00 95.62 178 LEU A C 1
ATOM 1399 O O . LEU A 1 178 ? 12.496 -1.384 5.039 1.00 95.62 178 LEU A O 1
ATOM 1403 N N . GLN A 1 179 ? 12.523 0.537 3.895 1.00 96.44 179 GLN A N 1
ATOM 1404 C CA . GLN A 1 179 ? 13.775 1.016 4.476 1.00 96.44 179 GLN A CA 1
ATOM 1405 C C . GLN A 1 179 ? 13.668 1.400 5.958 1.00 96.44 179 GLN A C 1
ATOM 1407 O O . GLN A 1 179 ? 14.679 1.302 6.653 1.00 96.44 179 GLN A O 1
ATOM 1412 N N . SER A 1 180 ? 12.511 1.858 6.454 1.00 95.62 180 SER A N 1
ATOM 1413 C CA . SER A 1 180 ? 12.370 2.191 7.882 1.00 95.62 180 SER A CA 1
ATOM 1414 C C . SER A 1 180 ? 12.462 0.952 8.772 1.00 95.62 180 SER A C 1
ATOM 1416 O O . SER A 1 180 ? 12.806 1.075 9.944 1.00 95.62 180 SER A O 1
ATOM 1418 N N . GLY A 1 181 ? 12.218 -0.235 8.205 1.00 91.44 181 GLY A N 1
ATOM 1419 C CA . GLY A 1 181 ? 12.275 -1.510 8.915 1.00 91.44 181 GLY A CA 1
ATOM 1420 C C . GLY A 1 181 ? 11.023 -1.815 9.738 1.00 91.44 181 GLY A C 1
ATOM 1421 O O . GLY A 1 181 ? 11.016 -2.804 10.464 1.00 91.44 181 GLY A O 1
ATOM 1422 N N . ASP A 1 182 ? 9.966 -1.004 9.614 1.00 87.50 182 ASP A N 1
ATOM 1423 C CA . ASP A 1 182 ? 8.683 -1.234 10.298 1.00 87.50 182 ASP A CA 1
ATOM 1424 C C . ASP A 1 182 ? 7.925 -2.449 9.731 1.00 87.50 182 ASP A C 1
ATOM 1426 O O . ASP A 1 182 ? 7.054 -3.014 10.393 1.00 87.50 182 ASP A O 1
ATOM 1430 N N . ILE A 1 183 ? 8.250 -2.843 8.496 1.00 88.88 183 ILE A N 1
ATOM 1431 C CA . ILE A 1 183 ? 7.682 -3.984 7.777 1.00 88.88 183 ILE A CA 1
ATOM 1432 C C . ILE A 1 183 ? 8.752 -4.612 6.881 1.00 88.88 183 ILE A C 1
ATOM 1434 O O . ILE A 1 183 ? 9.589 -3.903 6.319 1.00 88.88 183 ILE A O 1
ATOM 1438 N N . ASP A 1 184 ? 8.740 -5.936 6.740 1.00 85.69 184 ASP A N 1
ATOM 1439 C CA . ASP A 1 184 ? 9.628 -6.641 5.815 1.00 85.69 184 ASP A CA 1
ATOM 1440 C C . ASP A 1 184 ? 8.995 -6.847 4.429 1.00 85.69 184 ASP A C 1
ATOM 1442 O O . ASP A 1 184 ? 7.789 -6.710 4.233 1.00 85.69 184 ASP A O 1
ATOM 1446 N N . GLU A 1 185 ? 9.833 -7.213 3.458 1.00 84.00 185 GLU A N 1
ATOM 1447 C CA . GLU A 1 185 ? 9.457 -7.386 2.049 1.00 84.00 185 GLU A CA 1
ATOM 1448 C C . GLU A 1 185 ? 8.334 -8.411 1.840 1.00 84.00 185 GLU A C 1
ATOM 1450 O O . GLU A 1 185 ? 7.533 -8.247 0.927 1.00 84.00 185 GLU A O 1
ATOM 1455 N N . SER A 1 186 ? 8.259 -9.463 2.665 1.00 83.06 186 SER A N 1
ATOM 1456 C CA . SER A 1 186 ? 7.264 -10.528 2.481 1.00 83.06 186 SER A CA 1
ATOM 1457 C C . SER A 1 186 ? 5.865 -10.143 2.962 1.00 83.06 186 SER A C 1
ATOM 1459 O O . SER A 1 186 ? 4.887 -10.776 2.566 1.00 83.06 186 SER A O 1
ATOM 1461 N N . HIS A 1 187 ? 5.770 -9.083 3.767 1.00 82.38 187 HIS A N 1
ATOM 1462 C CA . HIS A 1 187 ? 4.515 -8.526 4.265 1.00 82.38 187 HIS A CA 1
ATOM 1463 C C . HIS A 1 187 ? 4.124 -7.217 3.556 1.00 82.38 187 HIS A C 1
ATOM 1465 O O . HIS A 1 187 ? 3.100 -6.626 3.904 1.00 82.38 187 HIS A O 1
ATOM 1471 N N . LEU A 1 188 ? 4.915 -6.786 2.562 1.00 80.50 188 LEU A N 1
ATOM 1472 C CA . LEU A 1 188 ? 4.693 -5.603 1.727 1.00 80.50 188 LEU A CA 1
ATOM 1473 C C . LEU A 1 188 ? 4.256 -5.997 0.308 1.00 80.50 188 LEU A C 1
ATOM 1475 O O . LEU A 1 188 ? 3.291 -5.390 -0.190 1.00 80.50 188 LEU A O 1
#

Sequence (188 aa):
MSVRSTAKRLASVVTAASLSLALLMPAGPAFADAGFRQWVASFRATAVQSGVSGAIYDQAFRNITDVDPVVLEKARTQPEFTAPAWDYFDNRVHDQSVAVGQQMARKWKPWLDRIEARFGVDRNILLAIWSMESNYGEILKRNDIMRNVIRSLATLGYADPRRSKFARTQLIAALKILQSGDIDESHL